Protein AF-A0A820S5N3-F1 (afdb_monomer_lite)

Foldseek 3Di:
DDDDDDDDDDDDDDDDDDDDDDDDDDDDDDDDDDDDDDPDDDDDDDDDDDDDDDDDDDDDDDDDDDDDDDPDDPDPPPPPVVVVVVVVVVVVVVVVVVCVVQVWDWDQDPVVRDTDTDSDDDDPVVVVVVVVVVVVVVVVVVVVVVVVVVVVCCVVVVVVVVVVCCCVVPVVCCVPVVVVCCCVPPVVVVVVCCCVVPVVVVVVVVVVVVVVVVVVCVVVVVVVCVVCVVVVVVVVVVVVVVVVVVVVVVVVVPPPDDCVVVVVVVVVPD

Organism: NCBI:txid392032

Sequence (270 aa):
MATTTTSSIRRHNERAESNTIPTPHIHSSNLVNNSISNTRRSRKSMDNNKILYPNSIVLEPQSNNRNINYYVPPIPELSLNQSEQKIKTKYTELLVNFFETHHPSYIFEPLRKEYYWTNEPFNDEKISQLDKLLQNTSYFVQSIFWYLRILLAICVTIPIEIIHTVLDGLVKPILIRIPIIMSDTLIKPFYSGLFNAFILPIGILLWNTSDLFAKTFEPFIRLITLLFEPCIDCCRSIRESSLKQISDQKLNNGDGDHHHMELKRATLYV

Secondary structure (DSSP, 8-state):
---------------------------------------------------PPP------------------PPPP---HHHHHHHHHHHHHHHHHHHHHHS-PEEEEETTTTEEEEE-SPP-HHHHHHHHHHHHHHHHHHHHHHHHHHHHHHHHHHHHHHHHHHHIIIIIHHHHHHHHHHHIIIIIHHHHHHHIIIIIHHHHHHHHHHHHHHHHHHHHHHHHHHHHHHHHHHHHHHHHHHHHHHHHHHHHHTT--SSSHHHHHHHTT--

Radius of gyration: 62.46 Å; chains: 1; bounding box: 172×68×122 Å

Structure (mmCIF, N/CA/C/O backbone):
data_AF-A0A820S5N3-F1
#
_entry.id   AF-A0A820S5N3-F1
#
loop_
_atom_site.group_PDB
_atom_site.id
_atom_site.type_symbol
_atom_site.label_atom_id
_atom_site.label_alt_id
_atom_site.label_comp_id
_atom_site.label_asym_id
_atom_site.label_entity_id
_atom_site.label_seq_id
_atom_site.pdbx_PDB_ins_code
_atom_site.Cartn_x
_atom_site.Cartn_y
_atom_site.Cartn_z
_atom_site.occupancy
_atom_site.B_iso_or_equiv
_atom_site.auth_seq_id
_atom_site.auth_comp_id
_atom_site.auth_asym_id
_atom_site.auth_atom_id
_atom_site.pdbx_PDB_model_num
ATOM 1 N N . MET A 1 1 ? 66.564 -16.156 -6.942 1.00 46.03 1 MET A N 1
ATOM 2 C CA . MET A 1 1 ? 66.677 -14.978 -7.825 1.00 46.03 1 MET A CA 1
ATOM 3 C C . MET A 1 1 ? 65.496 -14.079 -7.540 1.00 46.03 1 MET A C 1
ATOM 5 O O . MET A 1 1 ? 64.361 -14.506 -7.687 1.00 46.03 1 MET A O 1
ATOM 9 N N . ALA A 1 2 ? 65.797 -12.912 -6.986 1.00 42.41 2 ALA A N 1
ATOM 10 C CA . ALA A 1 2 ? 64.851 -11.908 -6.538 1.00 42.41 2 ALA A CA 1
ATOM 11 C C . ALA A 1 2 ? 64.587 -10.900 -7.659 1.00 42.41 2 ALA A C 1
ATOM 13 O O . ALA A 1 2 ? 65.537 -10.524 -8.336 1.00 42.41 2 ALA A O 1
ATOM 14 N N . THR A 1 3 ? 63.358 -10.396 -7.755 1.00 53.12 3 THR A N 1
ATOM 15 C CA . THR A 1 3 ? 63.103 -8.990 -8.100 1.00 53.12 3 THR A CA 1
ATOM 16 C C . THR A 1 3 ? 61.812 -8.519 -7.440 1.00 53.12 3 THR A C 1
ATOM 18 O O . THR A 1 3 ? 60.719 -9.015 -7.701 1.00 53.12 3 THR A O 1
ATOM 21 N N . THR A 1 4 ? 62.025 -7.560 -6.554 1.00 47.00 4 THR A N 1
ATOM 22 C CA . THR A 1 4 ? 61.128 -6.707 -5.778 1.00 47.00 4 THR A CA 1
ATOM 23 C C . THR A 1 4 ? 60.594 -5.557 -6.640 1.00 47.00 4 THR A C 1
ATOM 25 O O . THR A 1 4 ? 61.339 -5.062 -7.482 1.00 47.00 4 THR A O 1
ATOM 28 N N . THR A 1 5 ? 59.367 -5.072 -6.398 1.00 49.84 5 THR A N 1
ATOM 29 C CA . THR A 1 5 ? 58.919 -3.668 -6.637 1.00 49.84 5 THR A CA 1
ATOM 30 C C . THR A 1 5 ? 57.490 -3.491 -6.062 1.00 49.84 5 THR A C 1
ATOM 32 O O . THR A 1 5 ? 56.548 -4.081 -6.574 1.00 49.84 5 THR A O 1
ATOM 35 N N . THR A 1 6 ? 57.305 -3.004 -4.819 1.00 47.09 6 THR A N 1
ATOM 36 C CA . THR A 1 6 ? 57.022 -1.597 -4.390 1.00 47.09 6 THR A CA 1
ATOM 37 C C . THR A 1 6 ? 55.780 -0.974 -5.057 1.00 47.09 6 THR A C 1
ATOM 39 O O . THR A 1 6 ? 55.800 -0.722 -6.252 1.00 47.09 6 THR A O 1
ATOM 42 N N . SER A 1 7 ? 54.618 -0.863 -4.394 1.00 43.94 7 SER A N 1
ATOM 43 C CA . SER A 1 7 ? 54.179 0.107 -3.355 1.00 43.94 7 SER A CA 1
ATOM 44 C C . SER A 1 7 ? 53.689 1.474 -3.875 1.00 43.94 7 SER A C 1
ATOM 46 O O . SER A 1 7 ? 54.483 2.275 -4.355 1.00 43.94 7 SER A O 1
ATOM 48 N N . SER A 1 8 ? 52.401 1.771 -3.660 1.00 50.59 8 SER A N 1
ATOM 49 C CA . SER A 1 8 ? 51.777 3.113 -3.599 1.00 50.59 8 SER A CA 1
ATOM 50 C C . SER A 1 8 ? 50.326 2.890 -3.127 1.00 50.59 8 SER A C 1
ATOM 52 O O . SER A 1 8 ? 49.509 2.379 -3.878 1.00 50.59 8 SER A O 1
ATOM 54 N N . ILE A 1 9 ? 49.983 2.902 -1.833 1.00 46.41 9 ILE A N 1
ATOM 55 C CA . ILE A 1 9 ? 49.812 4.034 -0.901 1.00 46.41 9 ILE A CA 1
ATOM 56 C C . ILE A 1 9 ? 49.150 5.255 -1.557 1.00 46.41 9 ILE A C 1
ATOM 58 O O . ILE A 1 9 ? 49.823 6.181 -1.999 1.00 46.41 9 ILE A O 1
ATOM 62 N N . ARG A 1 10 ? 47.811 5.291 -1.516 1.00 50.91 10 ARG A N 1
ATOM 63 C CA . ARG A 1 10 ? 47.017 6.522 -1.605 1.00 50.91 10 ARG A CA 1
ATOM 64 C C . ARG A 1 10 ? 46.138 6.617 -0.357 1.00 50.91 10 ARG A C 1
ATOM 66 O O . ARG A 1 10 ? 45.180 5.868 -0.203 1.00 50.91 10 ARG A O 1
ATOM 73 N N . ARG A 1 11 ? 46.545 7.493 0.563 1.00 43.53 11 ARG A N 1
ATOM 74 C CA . ARG A 1 11 ? 45.837 7.856 1.797 1.00 43.53 11 ARG A CA 1
ATOM 75 C C . ARG A 1 11 ? 44.927 9.066 1.562 1.00 43.53 11 ARG A C 1
ATOM 77 O O . ARG A 1 11 ? 45.275 9.935 0.773 1.00 43.53 11 ARG A O 1
ATOM 84 N N . HIS A 1 12 ? 43.845 9.076 2.342 1.00 40.53 12 HIS A N 1
ATOM 85 C CA . HIS A 1 12 ? 43.064 10.196 2.879 1.00 40.53 12 HIS A CA 1
ATOM 86 C C . HIS A 1 12 ? 42.547 11.291 1.935 1.00 40.53 12 HIS A C 1
ATOM 88 O O . HIS A 1 12 ? 43.297 12.081 1.379 1.00 40.53 12 HIS A O 1
ATOM 94 N N . ASN A 1 13 ? 41.219 11.434 1.929 1.00 46.78 13 ASN A N 1
ATOM 95 C CA . ASN A 1 13 ? 40.615 12.677 2.399 1.00 46.78 13 ASN A CA 1
ATOM 96 C C . ASN A 1 13 ? 39.306 12.357 3.127 1.00 46.78 13 ASN A C 1
ATOM 98 O O . ASN A 1 13 ? 38.285 12.042 2.519 1.00 46.78 13 ASN A O 1
ATOM 102 N N . GLU A 1 14 ? 39.389 12.414 4.453 1.00 43.84 14 GLU A N 1
ATOM 103 C CA . GLU A 1 14 ? 38.252 12.621 5.338 1.00 43.84 14 GLU A CA 1
ATOM 104 C C . GLU A 1 14 ? 37.754 14.052 5.122 1.00 43.84 14 GLU A C 1
ATOM 106 O O . GLU A 1 14 ? 38.526 15.006 5.195 1.00 43.84 14 GLU A O 1
ATOM 111 N N . ARG A 1 15 ? 36.457 14.207 4.866 1.00 47.12 15 ARG A N 1
ATOM 112 C CA . ARG A 1 15 ? 35.763 15.477 5.068 1.00 47.12 15 ARG A CA 1
ATOM 113 C C . ARG A 1 15 ? 34.529 15.195 5.905 1.00 47.12 15 ARG A C 1
ATOM 115 O O . ARG A 1 15 ? 33.461 14.883 5.388 1.00 47.12 15 ARG A O 1
ATOM 122 N N . ALA A 1 16 ? 34.728 15.255 7.214 1.00 45.62 16 ALA A N 1
ATOM 123 C CA . ALA A 1 16 ? 33.670 15.604 8.139 1.00 45.62 16 ALA A CA 1
ATOM 124 C C . ALA A 1 16 ? 33.309 17.076 7.893 1.00 45.62 16 ALA A C 1
ATOM 126 O O . ALA A 1 16 ? 34.216 17.893 7.771 1.00 45.62 16 ALA A O 1
ATOM 127 N N . GLU A 1 17 ? 32.019 17.397 7.781 1.00 43.53 17 GLU A N 1
ATOM 128 C CA . GLU A 1 17 ? 31.403 18.464 8.580 1.00 43.53 17 GLU A CA 1
ATOM 129 C C . GLU A 1 17 ? 29.901 18.643 8.305 1.00 43.53 17 GLU A C 1
ATOM 131 O O . GLU A 1 17 ? 29.446 18.871 7.188 1.00 43.53 17 GLU A O 1
ATOM 136 N N . SER A 1 18 ? 29.180 18.645 9.427 1.00 40.53 18 SER A N 1
ATOM 137 C CA . SER A 1 18 ? 27.891 19.284 9.703 1.00 40.53 18 SER A CA 1
ATOM 138 C C . SER A 1 18 ? 26.611 18.651 9.141 1.00 40.53 18 SER A C 1
ATOM 140 O O . SER A 1 18 ? 26.046 19.021 8.116 1.00 40.53 18 SER A O 1
ATOM 142 N N . ASN A 1 19 ? 26.076 17.756 9.972 1.00 45.38 19 ASN A N 1
ATOM 143 C CA . ASN A 1 19 ? 24.646 17.554 10.146 1.00 45.38 19 ASN A CA 1
ATOM 144 C C . ASN A 1 19 ? 23.952 18.900 10.416 1.00 45.38 19 ASN A C 1
ATOM 146 O O . ASN A 1 19 ? 24.194 19.526 11.448 1.00 45.38 19 ASN A O 1
ATOM 150 N N . THR A 1 20 ? 23.038 19.303 9.540 1.00 43.69 20 THR A N 1
ATOM 151 C CA . THR A 1 20 ? 21.973 20.254 9.873 1.00 43.69 20 THR A CA 1
ATOM 152 C C . THR A 1 20 ? 20.651 19.503 9.814 1.00 43.69 20 THR A C 1
ATOM 154 O O . THR A 1 20 ? 20.157 19.125 8.758 1.00 43.69 20 THR A O 1
ATOM 157 N N . ILE A 1 21 ? 20.122 19.215 11.002 1.00 53.16 21 ILE A N 1
ATOM 158 C CA . ILE A 1 21 ? 18.782 18.677 11.224 1.00 53.16 21 ILE A CA 1
ATOM 159 C C . ILE A 1 21 ? 17.809 19.852 11.065 1.00 53.16 21 ILE A C 1
ATOM 161 O O . ILE A 1 21 ? 17.925 20.811 11.830 1.00 53.16 21 ILE A O 1
ATOM 165 N N . PRO A 1 22 ? 16.849 19.821 10.127 1.00 50.69 22 PRO A N 1
ATOM 166 C CA . PRO A 1 22 ? 15.768 20.790 10.128 1.00 50.69 22 PRO A CA 1
ATOM 167 C C . PRO A 1 22 ? 14.764 20.409 11.221 1.00 50.69 22 PRO A C 1
ATOM 169 O O . PRO A 1 22 ? 14.092 19.379 11.162 1.00 50.69 22 PRO A O 1
ATOM 172 N N . THR A 1 23 ? 14.692 21.250 12.246 1.00 48.12 23 THR A N 1
ATOM 173 C CA . THR A 1 23 ? 13.654 21.261 13.274 1.00 48.12 23 THR A CA 1
ATOM 174 C C . THR A 1 23 ? 12.293 21.599 12.65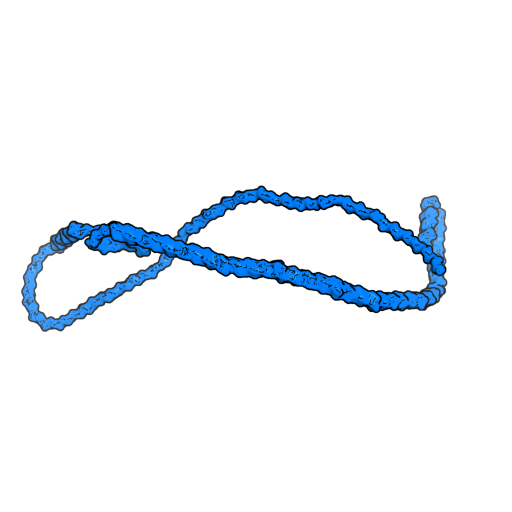3 1.00 48.12 23 THR A C 1
ATOM 176 O O . THR A 1 23 ? 12.154 22.652 12.029 1.00 48.12 23 THR A O 1
ATOM 179 N N . PRO A 1 24 ? 11.244 20.781 12.845 1.00 52.44 24 PRO A N 1
ATOM 180 C CA . PRO A 1 24 ? 9.887 21.224 12.575 1.00 52.44 24 PRO A CA 1
ATOM 181 C C . PRO A 1 24 ? 9.391 22.078 13.749 1.00 52.44 24 PRO A C 1
ATOM 183 O O . PRO A 1 24 ? 8.972 21.573 14.789 1.00 52.44 24 PRO A O 1
ATOM 186 N N . HIS A 1 25 ? 9.429 23.398 13.565 1.00 43.50 25 HIS A N 1
ATOM 187 C CA . HIS A 1 25 ? 8.573 24.330 14.294 1.00 43.50 25 HIS A CA 1
ATOM 188 C C . HIS A 1 25 ? 7.126 24.090 13.841 1.00 43.50 25 HIS A C 1
ATOM 190 O O . HIS A 1 25 ? 6.740 24.518 12.756 1.00 43.50 25 HIS A O 1
ATOM 196 N N . ILE A 1 26 ? 6.313 23.421 14.661 1.00 42.25 26 ILE A N 1
ATOM 197 C CA . ILE A 1 26 ? 4.855 23.498 14.535 1.00 42.25 26 ILE A CA 1
ATOM 198 C C . ILE A 1 26 ? 4.283 23.982 15.859 1.00 42.25 26 ILE A C 1
ATOM 200 O O . ILE A 1 26 ? 4.413 23.355 16.907 1.00 42.25 26 ILE A O 1
ATOM 204 N N . HIS A 1 27 ? 3.684 25.161 15.744 1.00 42.03 27 HIS A N 1
ATOM 205 C CA . HIS A 1 27 ? 2.942 25.901 16.740 1.00 42.03 27 HIS A CA 1
ATOM 206 C C . HIS A 1 27 ? 1.993 25.030 17.566 1.00 42.03 27 HIS A C 1
ATOM 208 O O . HIS A 1 27 ? 0.968 24.547 17.088 1.00 42.03 27 HIS A O 1
ATOM 214 N N . SER A 1 28 ? 2.278 24.974 18.860 1.00 43.78 28 SER A N 1
ATOM 215 C CA . SER A 1 28 ? 1.270 24.920 19.907 1.00 43.78 28 SER A CA 1
ATOM 216 C C . SER A 1 28 ? 0.392 26.170 19.812 1.00 43.78 28 SER A C 1
ATOM 218 O O . SER A 1 28 ? 0.827 27.288 20.086 1.00 43.78 28 SER A O 1
ATOM 220 N N . SER A 1 29 ? -0.861 25.981 19.405 1.00 39.16 29 SER A N 1
ATOM 221 C CA . SER A 1 29 ? -1.910 26.975 19.594 1.00 39.16 29 SER A CA 1
ATOM 222 C C . SER A 1 29 ? -3.259 26.290 19.811 1.00 39.16 29 SER A C 1
ATOM 224 O O . SER A 1 29 ? -3.709 25.479 19.010 1.00 39.16 29 SER A O 1
ATOM 226 N N . ASN A 1 30 ? -3.876 26.687 20.922 1.00 40.47 30 ASN A N 1
ATOM 227 C CA . ASN A 1 30 ? -5.315 26.787 21.143 1.00 40.47 30 ASN A CA 1
ATOM 228 C C . ASN A 1 30 ? -6.089 25.500 21.458 1.00 40.47 30 ASN A C 1
ATOM 230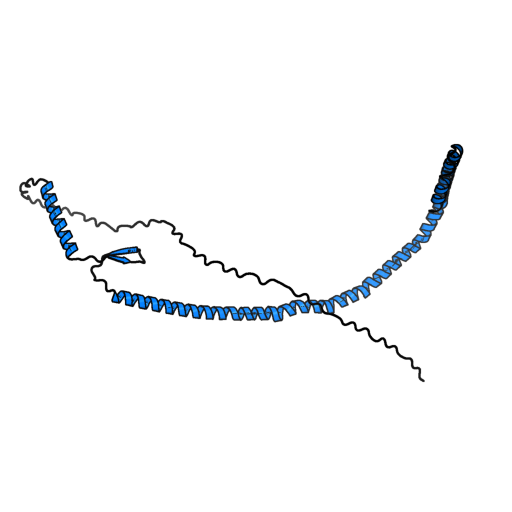 O O . ASN A 1 30 ? -6.760 24.896 20.628 1.00 40.47 30 ASN A O 1
ATOM 234 N N . LEU A 1 31 ? -6.100 25.207 22.764 1.00 45.62 31 LEU A N 1
ATOM 235 C CA . LEU A 1 31 ? -7.330 25.174 23.567 1.00 45.62 31 LEU A CA 1
ATOM 236 C C . LEU A 1 31 ? -8.551 25.742 22.821 1.00 45.62 31 LEU A C 1
ATOM 238 O O . LEU A 1 31 ? -8.723 26.956 22.728 1.00 45.62 31 LEU A O 1
ATOM 242 N N . VAL A 1 32 ? -9.434 24.857 22.369 1.00 45.00 32 VAL A N 1
ATOM 243 C CA . VAL A 1 32 ? -10.838 25.187 22.121 1.00 45.00 32 VAL A CA 1
ATOM 244 C C . VAL A 1 32 ? -11.678 24.182 22.894 1.00 45.00 32 VAL A C 1
ATOM 246 O O . VAL A 1 32 ? -12.023 23.103 22.420 1.00 45.00 32 VAL A O 1
ATOM 249 N N . ASN A 1 33 ? -11.985 24.572 24.131 1.00 43.41 33 ASN A N 1
ATOM 250 C CA . ASN A 1 33 ? -13.169 24.116 24.839 1.00 43.41 33 ASN A CA 1
ATOM 251 C C . ASN A 1 33 ? -14.381 24.486 23.986 1.00 43.41 33 ASN A C 1
ATOM 253 O O . ASN A 1 33 ? -14.684 25.669 23.854 1.00 43.41 33 ASN A O 1
ATOM 257 N N . ASN A 1 34 ? -15.083 23.498 23.439 1.00 41.03 34 ASN A N 1
ATOM 258 C CA . ASN A 1 34 ? -16.404 23.727 22.879 1.00 41.03 34 ASN A CA 1
ATOM 259 C C . ASN A 1 34 ? -17.395 22.655 23.338 1.00 41.03 34 ASN A C 1
ATOM 261 O O . ASN A 1 34 ? -17.426 21.525 22.864 1.00 41.03 34 ASN A O 1
ATOM 265 N N . SER A 1 35 ? -18.192 23.105 24.309 1.00 40.56 35 SER A N 1
ATOM 266 C CA . SER A 1 35 ? -19.654 23.057 24.284 1.00 40.56 35 SER A CA 1
ATOM 267 C C . SER A 1 35 ? -20.323 21.681 24.204 1.00 40.56 35 SER A C 1
ATOM 269 O O . SER A 1 35 ? -20.700 21.157 23.160 1.00 40.56 35 SER A O 1
ATOM 271 N N . ILE A 1 36 ? -20.629 21.207 25.412 1.00 45.06 36 ILE A N 1
ATOM 272 C CA . ILE A 1 36 ? -21.851 20.492 25.786 1.00 45.06 36 ILE A CA 1
ATOM 273 C C . ILE A 1 36 ? -23.042 21.058 24.993 1.00 45.06 36 ILE A C 1
ATOM 275 O O . ILE A 1 36 ? -23.541 22.145 25.286 1.00 45.06 36 ILE A O 1
ATOM 279 N N . SER A 1 37 ? -23.513 20.314 23.995 1.00 43.38 37 SER A N 1
ATOM 280 C CA . SER A 1 37 ? -24.806 20.558 23.364 1.00 43.38 37 SER A CA 1
ATOM 281 C C . SER A 1 37 ? -25.843 19.655 24.024 1.00 43.38 37 SER A C 1
ATOM 283 O O . SER A 1 37 ? -25.956 18.462 23.763 1.00 43.38 37 SER A O 1
ATOM 285 N N . ASN A 1 38 ? -26.602 20.267 24.931 1.00 40.84 38 ASN A N 1
ATOM 286 C CA . ASN A 1 38 ? -27.845 19.731 25.459 1.00 40.84 38 ASN A CA 1
ATOM 287 C C . ASN A 1 38 ? -28.852 19.577 24.312 1.00 40.84 38 ASN A C 1
ATOM 289 O O . ASN A 1 38 ? -29.447 20.560 23.859 1.00 40.84 38 ASN A O 1
ATOM 293 N N . THR A 1 39 ? -29.078 18.348 23.855 1.00 41.25 39 THR A N 1
ATOM 294 C CA . THR A 1 39 ? -30.152 18.027 22.912 1.00 41.25 39 THR A CA 1
ATOM 295 C C . THR A 1 39 ? -31.498 18.125 23.622 1.00 41.25 39 THR A C 1
ATOM 297 O O . THR A 1 39 ? -31.956 17.248 24.355 1.00 41.25 39 THR A O 1
ATOM 300 N N . ARG A 1 40 ? -32.113 19.287 23.421 1.00 40.56 40 ARG A N 1
ATOM 301 C CA . ARG A 1 40 ? -33.424 19.697 23.903 1.00 40.56 40 ARG A CA 1
ATOM 302 C C . ARG A 1 40 ? -34.520 18.920 23.163 1.00 40.56 40 ARG A C 1
ATOM 304 O O . ARG A 1 40 ? -34.558 18.892 21.939 1.00 40.56 40 ARG A O 1
ATOM 311 N N . ARG A 1 41 ? -35.418 18.333 23.958 1.00 44.50 41 ARG A N 1
ATOM 312 C CA . ARG A 1 41 ? -36.808 17.929 23.671 1.00 44.50 41 ARG A CA 1
ATOM 313 C C . ARG A 1 41 ? -37.355 18.339 22.294 1.00 44.50 41 ARG A C 1
ATOM 315 O O . ARG A 1 41 ? -37.618 19.515 22.066 1.00 44.50 41 ARG A O 1
ATOM 322 N N . SER A 1 42 ? -37.748 17.344 21.503 1.00 38.59 42 SER A N 1
ATOM 323 C CA . SER A 1 42 ? -38.877 17.461 20.577 1.00 38.59 42 SER A C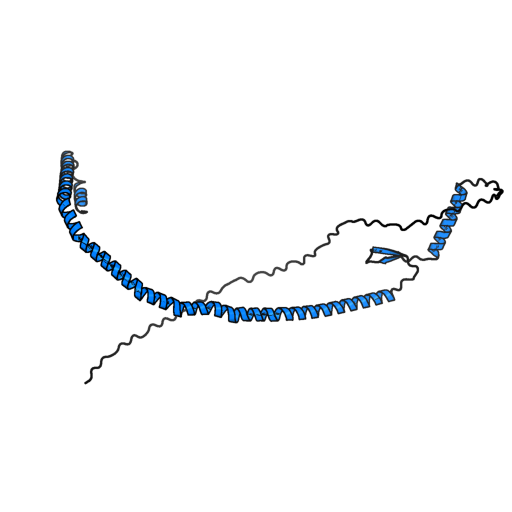A 1
ATOM 324 C C . SER A 1 42 ? -39.932 16.433 20.986 1.00 38.59 42 SER A C 1
ATOM 326 O O . SER A 1 42 ? -39.793 15.237 20.742 1.00 38.59 42 SER A O 1
ATOM 328 N N . ARG A 1 43 ? -40.955 16.898 21.716 1.00 40.62 43 ARG A N 1
ATOM 329 C CA . ARG A 1 43 ? -42.181 16.134 21.967 1.00 40.62 43 ARG A CA 1
ATOM 330 C C . ARG A 1 43 ? -42.984 16.163 20.673 1.00 40.62 43 ARG A C 1
ATOM 332 O O . ARG A 1 43 ? -43.565 17.196 20.351 1.00 40.62 43 ARG A O 1
ATOM 339 N N . LYS A 1 44 ? -43.014 15.045 19.949 1.00 42.38 44 LYS A N 1
ATOM 340 C CA . LYS A 1 44 ? -44.035 14.826 18.928 1.00 42.38 44 LYS A CA 1
ATOM 341 C C . LYS A 1 44 ? -45.353 14.459 19.602 1.00 42.38 44 LYS A C 1
ATOM 343 O O . LYS A 1 44 ? -45.417 13.619 20.494 1.00 42.38 44 LYS A O 1
ATOM 348 N N . SER A 1 45 ? -46.341 15.221 19.168 1.00 42.91 45 SER A N 1
ATOM 349 C CA . SER A 1 45 ? -47.770 15.145 19.401 1.00 42.91 45 SER A CA 1
ATOM 350 C C . SER A 1 45 ? -48.374 13.853 18.851 1.00 42.91 45 SER A C 1
ATOM 352 O O . SER A 1 45 ? -47.891 13.366 17.835 1.00 42.91 45 SER A O 1
ATOM 354 N N . MET A 1 46 ? -49.475 13.441 19.493 1.00 42.66 46 MET A N 1
ATOM 355 C CA . MET A 1 46 ? -50.563 12.584 18.999 1.00 42.66 46 MET A CA 1
ATOM 356 C C . MET A 1 46 ? -50.208 11.141 18.622 1.00 42.66 46 MET A C 1
ATOM 358 O O . MET A 1 46 ? -49.449 10.892 17.701 1.00 42.66 46 MET A O 1
ATOM 362 N N . ASP A 1 47 ? -50.867 10.183 19.277 1.00 38.88 47 ASP A N 1
ATOM 363 C CA . ASP A 1 47 ? -51.997 9.559 18.594 1.00 38.88 47 ASP A CA 1
ATOM 364 C C . ASP A 1 47 ? -52.995 8.892 19.544 1.00 38.88 47 ASP A C 1
ATOM 366 O O . ASP A 1 47 ? -52.674 8.348 20.599 1.00 38.88 47 ASP A O 1
ATOM 370 N N . ASN A 1 48 ? -54.245 9.038 19.121 1.00 46.84 48 ASN A N 1
ATOM 371 C CA . ASN A 1 48 ? -55.489 8.593 19.715 1.00 46.84 48 ASN A CA 1
ATOM 372 C C . ASN A 1 48 ? -55.513 7.077 19.937 1.00 46.84 48 ASN A C 1
ATOM 374 O O . ASN A 1 48 ? -55.478 6.324 18.969 1.00 46.84 48 ASN A O 1
ATOM 378 N N . ASN A 1 49 ? -55.722 6.627 21.177 1.00 40.91 49 ASN A N 1
ATOM 379 C CA . ASN A 1 49 ? -56.191 5.267 21.433 1.00 40.91 49 ASN A CA 1
ATOM 380 C C . ASN A 1 49 ? -57.520 5.282 22.192 1.00 40.91 49 ASN A C 1
ATOM 382 O O . ASN A 1 49 ? -57.602 5.346 23.414 1.00 40.91 49 ASN A O 1
ATOM 386 N N . LYS A 1 50 ? -58.560 5.273 21.357 1.00 45.28 50 LYS A N 1
ATOM 387 C CA . LYS A 1 50 ? -59.881 4.658 21.497 1.00 45.28 50 LYS A CA 1
ATOM 388 C C . LYS A 1 50 ? -60.026 3.775 22.751 1.00 45.28 50 LYS A C 1
ATOM 390 O O . LYS A 1 50 ? -59.619 2.617 22.760 1.00 45.28 50 LYS A O 1
ATOM 395 N N . ILE A 1 51 ? -60.662 4.317 23.786 1.00 43.09 51 ILE A N 1
ATOM 396 C CA . ILE A 1 51 ? -61.151 3.539 24.926 1.00 43.09 51 ILE A CA 1
ATOM 397 C C . ILE A 1 51 ? -62.410 2.802 24.453 1.00 43.09 51 ILE A C 1
ATOM 399 O O . ILE A 1 51 ? -63.427 3.425 24.147 1.00 43.09 51 ILE A O 1
ATOM 403 N N . LEU A 1 52 ? -62.323 1.476 24.334 1.00 41.69 52 LEU A N 1
ATOM 404 C CA . LEU A 1 52 ? -63.494 0.610 24.228 1.00 41.69 52 LEU A CA 1
ATOM 405 C C . LEU A 1 52 ? -64.133 0.489 25.616 1.00 41.69 52 LEU A C 1
ATOM 407 O O . LEU A 1 52 ? -63.514 -0.030 26.541 1.00 41.69 52 LEU A O 1
ATOM 411 N N . TYR A 1 53 ? -65.380 0.936 25.742 1.00 43.69 53 TYR A N 1
ATOM 412 C CA . TYR A 1 53 ? -66.240 0.589 26.871 1.00 43.69 53 TYR A CA 1
ATOM 413 C C . TYR A 1 53 ? -66.662 -0.884 26.753 1.00 43.69 53 TYR A C 1
ATOM 415 O O . TYR A 1 53 ? -67.177 -1.270 25.700 1.00 43.69 53 TYR A O 1
ATOM 423 N N . PRO A 1 54 ? -66.495 -1.716 27.794 1.00 44.62 54 PRO A N 1
ATOM 424 C CA . PRO A 1 54 ? -67.079 -3.045 27.811 1.00 44.62 54 PRO A CA 1
ATOM 425 C C . PRO A 1 54 ? -68.555 -2.980 28.243 1.00 44.62 54 PRO A C 1
ATOM 427 O O . PRO A 1 54 ? -68.880 -2.517 29.330 1.00 44.62 54 PRO A O 1
ATOM 430 N N . ASN A 1 55 ? -69.418 -3.475 27.354 1.00 40.91 55 ASN A N 1
ATOM 431 C CA . ASN A 1 55 ? -70.685 -4.172 27.596 1.00 40.91 55 ASN A CA 1
ATOM 432 C C . ASN A 1 55 ? -71.656 -3.585 28.638 1.00 40.91 55 ASN A C 1
ATOM 434 O O . ASN A 1 55 ? -71.645 -3.944 29.814 1.00 40.91 55 ASN A O 1
ATOM 438 N N . SER A 1 56 ? -72.620 -2.801 28.149 1.00 42.28 56 SER A N 1
ATOM 439 C CA . SER A 1 56 ? -73.925 -2.658 28.791 1.00 42.28 56 SER A CA 1
ATOM 440 C C . SER A 1 56 ? -74.646 -4.010 28.793 1.00 42.28 56 SER A C 1
ATOM 442 O O . SER A 1 56 ? -74.954 -4.586 27.751 1.00 42.28 56 SER A O 1
ATOM 444 N N . ILE A 1 57 ? -74.910 -4.525 29.990 1.00 43.31 57 ILE A N 1
ATOM 445 C CA . ILE A 1 57 ? -75.760 -5.691 30.216 1.00 43.31 57 ILE A CA 1
ATOM 446 C C . ILE A 1 57 ? -77.195 -5.285 29.862 1.00 43.31 57 ILE A C 1
ATOM 448 O O . ILE A 1 57 ? -77.817 -4.480 30.553 1.00 43.31 57 ILE A O 1
ATOM 452 N N . VAL A 1 58 ? -77.702 -5.826 28.755 1.00 44.59 58 VAL A N 1
ATOM 453 C CA . VAL A 1 58 ? -79.116 -5.770 28.378 1.00 44.59 58 VAL A CA 1
ATOM 454 C C . VAL A 1 58 ? -79.861 -6.754 29.274 1.00 44.59 58 VAL A C 1
ATOM 456 O O . VAL A 1 58 ? -79.746 -7.965 29.106 1.00 44.59 58 VAL A O 1
ATOM 459 N N . LEU A 1 59 ? -80.598 -6.235 30.255 1.00 45.72 59 LEU A N 1
ATOM 460 C CA . LEU A 1 59 ? -81.615 -7.004 30.967 1.00 45.72 59 LEU A CA 1
ATOM 461 C C . LEU A 1 59 ? -82.918 -6.925 30.171 1.00 45.72 59 LEU A C 1
ATOM 463 O O . LEU A 1 59 ? -83.555 -5.879 30.073 1.00 45.72 59 LEU A O 1
ATOM 467 N N . GLU A 1 60 ? -83.272 -8.058 29.581 1.00 45.62 60 GLU A N 1
ATOM 468 C CA . GLU A 1 60 ? -84.542 -8.339 28.925 1.00 45.62 60 GLU A CA 1
ATOM 469 C C . GLU A 1 60 ? -85.658 -8.429 29.989 1.00 45.62 60 GLU A C 1
ATOM 471 O O . GLU A 1 60 ? -85.542 -9.227 30.926 1.00 45.62 60 GLU A O 1
ATOM 476 N N . PRO A 1 61 ? -86.739 -7.630 29.918 1.00 46.69 61 PRO A N 1
ATOM 477 C CA . PRO A 1 61 ? -87.845 -7.784 30.848 1.00 46.69 61 PRO A CA 1
ATOM 478 C C . PRO A 1 61 ? -88.736 -8.948 30.400 1.00 46.69 61 PRO A C 1
ATOM 480 O O . PRO A 1 61 ? -89.505 -8.846 29.446 1.00 46.69 61 PRO A O 1
ATOM 483 N N . GLN A 1 62 ? -88.655 -10.056 31.135 1.00 44.88 62 GLN A N 1
ATOM 484 C CA . GLN A 1 62 ? -89.636 -11.139 31.104 1.00 44.88 62 GLN A CA 1
ATOM 485 C C . GLN A 1 62 ? -91.019 -10.589 31.488 1.00 44.88 62 GLN A C 1
ATOM 487 O O . GLN A 1 62 ? -91.291 -10.271 32.649 1.00 44.88 62 GLN A O 1
ATOM 492 N N . SER A 1 63 ? -91.897 -10.473 30.492 1.00 47.44 63 SER A N 1
ATOM 493 C CA . SER A 1 63 ? -93.296 -10.090 30.651 1.00 47.44 63 SER A CA 1
ATOM 494 C C . SER A 1 63 ? -94.078 -11.222 31.320 1.00 47.44 63 SER A C 1
ATOM 496 O O . SER A 1 63 ? -94.636 -12.088 30.645 1.00 47.44 63 SER A O 1
ATOM 498 N N . ASN A 1 64 ? -94.142 -11.221 32.651 1.00 44.34 64 ASN A N 1
ATOM 499 C CA . ASN A 1 64 ? -95.090 -12.062 33.372 1.00 44.34 64 ASN A CA 1
ATOM 500 C C . ASN A 1 64 ? -96.335 -11.249 33.723 1.00 44.34 64 ASN A C 1
ATOM 502 O O . ASN A 1 64 ? -96.379 -10.454 34.660 1.00 44.34 64 ASN A O 1
ATOM 506 N N . ASN A 1 65 ? -97.335 -11.465 32.879 1.00 51.91 65 ASN A N 1
ATOM 507 C CA . ASN A 1 65 ? -98.661 -10.887 32.887 1.00 51.91 65 ASN A CA 1
ATOM 508 C C . ASN A 1 65 ? -99.413 -11.319 34.159 1.00 51.91 65 ASN A C 1
ATOM 510 O O . ASN A 1 65 ? -99.923 -12.437 34.254 1.00 51.91 65 ASN A O 1
ATOM 514 N N . ARG A 1 66 ? -99.465 -10.435 35.158 1.00 45.09 66 ARG A N 1
ATOM 515 C CA . ARG A 1 66 ? -100.429 -10.503 36.262 1.00 45.09 66 ARG A CA 1
ATOM 516 C C . ARG A 1 66 ? -101.116 -9.149 36.375 1.00 45.09 66 ARG A C 1
ATOM 518 O O . ARG A 1 66 ? -100.522 -8.182 36.837 1.00 45.09 66 ARG A O 1
ATOM 525 N N . ASN A 1 67 ? -102.373 -9.119 35.936 1.00 51.75 67 ASN A N 1
ATOM 526 C CA . ASN A 1 67 ? -103.321 -8.035 36.166 1.00 51.75 67 ASN A CA 1
ATOM 527 C C . ASN A 1 67 ? -103.470 -7.801 37.671 1.00 51.75 67 ASN A C 1
ATOM 529 O O . ASN A 1 67 ? -104.165 -8.549 38.359 1.00 51.75 67 ASN A O 1
ATOM 533 N N . ILE A 1 68 ? -102.814 -6.759 38.173 1.00 45.69 68 ILE A N 1
ATOM 534 C CA . ILE A 1 68 ? -103.040 -6.221 39.509 1.00 45.69 68 ILE A CA 1
ATOM 535 C C . ILE A 1 68 ? -103.525 -4.788 39.301 1.00 45.69 68 ILE A C 1
ATOM 537 O O . ILE A 1 68 ? -102.766 -3.915 38.886 1.00 45.69 68 ILE A O 1
ATOM 541 N N . ASN A 1 69 ? -104.819 -4.570 39.546 1.00 47.44 69 ASN A N 1
ATOM 542 C CA . ASN A 1 69 ? -105.427 -3.245 39.585 1.00 47.44 69 ASN A CA 1
ATOM 543 C C . ASN A 1 69 ? -104.865 -2.489 40.792 1.00 47.44 69 ASN A C 1
ATOM 545 O O . ASN A 1 69 ? -105.367 -2.619 41.908 1.00 47.44 69 ASN A O 1
ATOM 549 N N . TYR A 1 70 ? -103.811 -1.709 40.571 1.00 40.72 70 TYR A N 1
ATOM 550 C CA . TYR A 1 70 ? -103.362 -0.728 41.546 1.00 40.72 70 TYR A CA 1
ATOM 551 C C . TYR A 1 70 ? -104.273 0.493 41.461 1.00 40.72 70 TYR A C 1
ATOM 553 O O . TYR A 1 70 ? -104.358 1.158 40.429 1.00 40.72 70 TYR A O 1
ATOM 561 N N . TYR A 1 71 ? -104.954 0.787 42.566 1.00 49.34 71 TYR A N 1
ATOM 562 C CA . TYR A 1 71 ? -105.541 2.098 42.803 1.00 49.34 71 TYR A CA 1
ATOM 563 C C . TYR A 1 71 ? -104.386 3.105 42.819 1.00 49.34 71 TYR A C 1
ATOM 565 O O . TYR A 1 71 ? -103.598 3.133 43.764 1.00 49.34 71 TYR A O 1
ATOM 573 N N . VAL A 1 72 ? -104.239 3.878 41.744 1.00 47.19 72 VAL A N 1
ATOM 574 C CA . VAL A 1 72 ? -103.302 5.001 41.696 1.00 47.19 72 VAL A CA 1
ATOM 575 C C . VAL A 1 72 ? -103.987 6.151 42.433 1.00 47.19 72 VAL A C 1
ATOM 577 O O . VAL A 1 72 ? -104.995 6.658 41.934 1.00 47.19 72 VAL A O 1
ATOM 580 N N . PRO A 1 73 ? -103.533 6.542 43.639 1.00 58.88 73 PRO A N 1
ATOM 581 C CA . PRO A 1 73 ? -104.062 7.738 44.275 1.00 58.88 73 PRO A CA 1
ATOM 582 C C . PRO A 1 73 ? -103.758 8.944 43.373 1.00 58.88 73 PRO A C 1
ATOM 584 O O . PRO A 1 73 ? -102.714 8.953 42.712 1.00 58.88 73 PRO A O 1
ATOM 587 N N . PRO A 1 74 ? -104.645 9.951 43.318 1.00 53.00 74 PRO A N 1
ATOM 588 C CA . PRO A 1 74 ? -104.407 11.141 42.514 1.00 53.00 74 PRO A CA 1
ATOM 589 C C . PRO A 1 74 ? -103.063 11.746 42.919 1.00 53.00 74 PRO A C 1
ATOM 591 O O . PRO A 1 74 ? -102.833 12.041 44.093 1.00 53.00 74 PRO A O 1
ATOM 594 N N . ILE A 1 75 ? -102.161 11.862 41.942 1.00 53.34 75 ILE A N 1
ATOM 595 C CA . ILE A 1 75 ? -100.852 12.482 42.118 1.00 53.34 75 ILE A CA 1
ATOM 596 C C . ILE A 1 75 ? -101.135 13.916 42.570 1.00 53.34 75 ILE A C 1
ATOM 598 O O . ILE A 1 75 ? -101.785 14.649 41.823 1.00 53.34 75 ILE A O 1
ATOM 602 N N . PRO A 1 76 ? -100.718 14.334 43.778 1.00 57.44 76 PRO A N 1
ATOM 603 C CA . PRO A 1 76 ? -100.803 15.739 44.122 1.00 57.44 76 PRO A CA 1
ATOM 604 C C . PRO A 1 76 ? -99.933 16.481 43.109 1.00 57.44 76 PRO A C 1
ATOM 606 O O . PRO A 1 76 ? -98.760 16.140 42.951 1.00 57.44 76 PRO A O 1
ATOM 609 N N . GLU A 1 77 ? -100.508 17.451 42.398 1.00 49.25 77 GLU A N 1
ATOM 610 C CA . GLU A 1 77 ? -99.775 18.365 41.523 1.00 49.25 77 GLU A CA 1
ATOM 611 C C . GLU A 1 77 ? -98.829 19.220 42.381 1.00 49.25 77 GLU A C 1
ATOM 613 O O . GLU A 1 77 ? -99.054 20.399 42.646 1.00 49.25 77 GLU A O 1
ATOM 618 N N . LEU A 1 78 ? -97.747 18.615 42.870 1.00 52.28 78 LEU A N 1
ATOM 619 C CA . LEU A 1 78 ? -96.575 19.369 43.253 1.00 52.28 78 LEU A CA 1
ATOM 620 C C . LEU A 1 78 ? -96.008 19.909 41.949 1.00 52.28 78 LEU A C 1
ATOM 622 O O . LEU A 1 78 ? -95.581 19.142 41.087 1.00 52.28 78 LEU A O 1
ATOM 626 N N . SER A 1 79 ? -96.013 21.235 41.810 1.00 57.03 79 SER A N 1
ATOM 627 C CA . SER A 1 79 ? -95.282 21.904 40.737 1.00 57.03 79 SER A CA 1
ATOM 628 C C . SER A 1 79 ? -93.885 21.280 40.630 1.00 57.03 79 SER A C 1
ATOM 630 O O . SER A 1 79 ? -93.179 21.182 41.637 1.00 57.03 79 SER A O 1
ATOM 632 N N . LEU A 1 80 ? -93.517 20.827 39.427 1.00 58.59 80 LEU A N 1
ATOM 633 C CA . LEU A 1 80 ? -92.274 20.101 39.118 1.00 58.59 80 LEU A CA 1
ATOM 634 C C . LEU A 1 80 ? -91.043 20.731 39.809 1.00 58.59 80 LEU A C 1
ATOM 636 O O . LEU A 1 80 ? -90.178 20.043 40.350 1.00 58.59 80 LEU A O 1
ATOM 640 N N . ASN A 1 81 ? -91.060 22.062 39.903 1.00 65.44 81 ASN A N 1
ATOM 641 C CA . ASN A 1 81 ? -90.050 22.895 40.542 1.00 65.44 81 ASN A CA 1
ATOM 642 C C . ASN A 1 81 ? -89.808 22.579 42.031 1.00 65.44 81 ASN A C 1
ATOM 644 O O . ASN A 1 81 ? -88.664 22.621 42.478 1.00 65.44 81 ASN A O 1
ATOM 648 N N . GLN A 1 82 ? -90.838 22.258 42.822 1.00 69.31 82 GLN A N 1
ATOM 649 C CA . GLN A 1 82 ? -90.673 21.994 44.260 1.00 69.31 82 GLN A CA 1
ATOM 650 C C . GLN A 1 82 ? -90.102 20.597 44.535 1.00 69.31 82 GLN A C 1
ATOM 652 O O . GLN A 1 82 ? -89.267 20.437 45.429 1.00 69.31 82 GLN A O 1
ATOM 657 N N . SER A 1 83 ? -90.504 19.586 43.760 1.00 69.44 83 SER A N 1
ATOM 658 C CA . SER A 1 83 ? -89.922 18.241 43.854 1.00 69.44 83 SER A CA 1
ATOM 659 C C . SER A 1 83 ? -88.469 18.219 43.384 1.00 69.44 83 SER A C 1
ATOM 661 O O . SER A 1 83 ? -87.628 17.604 44.041 1.00 69.44 83 SER A O 1
ATOM 663 N N . GLU A 1 84 ? -88.146 18.943 42.310 1.00 72.94 84 GLU A N 1
ATOM 664 C CA . GLU A 1 84 ? -86.771 19.069 41.819 1.00 72.94 84 GLU A CA 1
ATOM 665 C C . GLU A 1 84 ? -85.871 19.777 42.830 1.00 72.94 84 GLU A C 1
ATOM 667 O O . GLU A 1 84 ? -84.766 19.307 43.101 1.00 72.94 84 GLU A O 1
ATOM 672 N N . GLN A 1 85 ? -86.353 20.856 43.456 1.00 75.62 85 GLN A N 1
ATOM 673 C CA . GLN A 1 85 ? -85.600 21.543 44.506 1.00 75.62 85 GLN A CA 1
ATOM 674 C C . GLN A 1 85 ? -85.326 20.628 45.699 1.00 75.62 85 GLN A C 1
ATOM 676 O O . GLN A 1 85 ? -84.196 20.598 46.180 1.00 75.62 85 GLN A O 1
ATOM 681 N N . LYS A 1 86 ? -86.310 19.832 46.132 1.00 78.06 86 LYS A N 1
ATOM 682 C CA . LYS A 1 86 ? -86.166 18.934 47.287 1.00 78.06 86 LYS A CA 1
ATOM 683 C C . LYS A 1 86 ? -85.227 17.754 47.014 1.00 78.06 86 LYS A C 1
ATOM 685 O O . LYS A 1 86 ? -84.496 17.318 47.904 1.00 78.06 86 LYS A O 1
ATOM 690 N N . ILE A 1 87 ? -85.226 17.242 45.782 1.00 78.94 87 ILE A N 1
ATOM 691 C CA . ILE A 1 87 ? -84.265 16.223 45.341 1.00 78.94 87 ILE A CA 1
ATOM 692 C C . ILE A 1 87 ? -82.871 16.837 45.268 1.00 78.94 87 ILE A C 1
ATOM 694 O O . ILE A 1 87 ? -81.930 16.249 45.796 1.00 78.94 87 ILE A O 1
ATOM 698 N N . LYS A 1 88 ? -82.743 18.036 44.691 1.00 77.75 88 LYS A N 1
ATOM 699 C CA . LYS A 1 88 ? -81.468 18.745 44.581 1.00 77.75 88 LYS A CA 1
ATOM 700 C C . LYS A 1 88 ? -80.861 19.017 45.955 1.00 77.75 88 LYS A C 1
ATOM 702 O O . LYS A 1 88 ? -79.690 18.707 46.138 1.00 77.75 88 LYS A O 1
ATOM 707 N N . THR A 1 89 ? -81.648 19.492 46.925 1.00 82.69 89 THR A N 1
ATOM 708 C CA . THR A 1 89 ? -81.168 19.729 48.297 1.00 82.69 89 THR A CA 1
ATOM 709 C C . THR A 1 89 ? -80.721 18.440 48.981 1.00 82.69 89 THR A C 1
ATOM 711 O O . THR A 1 89 ? -79.656 18.407 49.592 1.00 82.69 89 THR A O 1
ATOM 714 N N . LYS A 1 90 ? -81.472 17.344 48.819 1.00 84.19 90 LYS A N 1
ATOM 715 C CA . LYS A 1 90 ? -81.099 16.051 49.411 1.00 84.19 90 LYS A CA 1
ATOM 716 C C . LYS A 1 90 ? -79.846 15.454 48.760 1.00 84.19 90 LYS A C 1
ATOM 718 O O . LYS A 1 90 ? -79.016 14.866 49.445 1.00 84.19 90 LYS A O 1
ATOM 723 N N . TYR A 1 91 ? -79.680 15.634 47.450 1.00 77.06 91 TYR A N 1
ATOM 724 C CA . TYR A 1 91 ? -78.471 15.219 46.739 1.00 77.06 91 TYR A CA 1
ATOM 725 C C . TYR A 1 91 ? -77.255 16.046 47.161 1.00 77.06 91 TYR A C 1
ATOM 727 O O . TYR A 1 91 ? -76.176 15.489 47.348 1.00 77.06 91 TYR A O 1
ATOM 735 N N . THR A 1 92 ? -77.421 17.359 47.350 1.00 79.31 92 THR A N 1
ATOM 736 C CA . THR A 1 92 ? -76.338 18.217 47.844 1.00 79.31 92 THR A CA 1
ATOM 737 C C . THR A 1 92 ? -75.949 17.873 49.274 1.00 79.31 92 THR A C 1
ATOM 739 O O . THR A 1 92 ? -74.761 17.816 49.554 1.00 79.31 92 THR A O 1
ATOM 742 N N . GLU A 1 93 ? -76.904 17.566 50.156 1.00 83.19 93 GLU A N 1
ATOM 743 C CA . GLU A 1 93 ? -76.595 17.116 51.521 1.00 83.19 93 GLU A CA 1
ATOM 744 C C . GLU A 1 93 ? -75.830 15.791 51.524 1.00 83.19 93 GLU A C 1
ATOM 746 O O . GLU A 1 93 ? -74.842 15.661 52.240 1.00 83.19 93 GLU A O 1
ATOM 751 N N . LEU A 1 94 ? -76.228 14.823 50.691 1.00 81.38 94 LEU A N 1
ATOM 752 C CA . LEU A 1 94 ? -75.504 13.555 50.569 1.00 81.38 94 LEU A CA 1
ATOM 753 C C . LEU A 1 94 ? -74.091 13.747 50.014 1.00 81.38 94 LEU A C 1
ATOM 755 O O . LEU A 1 94 ? -73.164 13.106 50.500 1.00 81.38 94 LEU A O 1
ATOM 759 N N . LEU A 1 95 ? -73.916 14.633 49.031 1.00 74.44 95 LEU A N 1
ATOM 760 C CA . LEU A 1 95 ? -72.598 14.961 48.488 1.00 74.44 95 LEU A CA 1
ATOM 761 C C . LEU A 1 95 ? -71.716 15.637 49.537 1.00 74.44 95 LEU A C 1
ATOM 763 O O . LEU A 1 95 ? -70.578 15.222 49.720 1.00 74.44 95 LEU A O 1
ATOM 767 N N . VAL A 1 96 ? -72.238 16.636 50.251 1.00 80.06 96 VAL A N 1
ATOM 768 C CA . VAL A 1 96 ? -71.495 17.329 51.313 1.00 80.06 96 VAL A CA 1
ATOM 769 C C . VAL A 1 96 ? -71.101 16.345 52.411 1.00 80.06 96 VAL A C 1
ATOM 771 O O . VAL A 1 96 ? -69.925 16.256 52.743 1.00 80.06 96 VAL A O 1
ATOM 774 N N . ASN A 1 97 ? -72.036 15.523 52.889 1.00 79.00 97 ASN A N 1
ATOM 775 C CA . ASN A 1 97 ? -71.762 14.548 53.943 1.00 79.00 97 ASN A CA 1
ATOM 776 C C . ASN A 1 97 ? -70.767 13.462 53.482 1.00 79.00 97 ASN A C 1
ATOM 778 O O . ASN A 1 97 ? -69.937 12.995 54.259 1.00 79.00 97 ASN A O 1
ATOM 782 N N . PHE A 1 98 ? -70.793 13.085 52.198 1.00 75.56 98 PHE A N 1
ATOM 783 C CA . PHE A 1 98 ? -69.804 12.183 51.605 1.00 75.56 98 PHE A CA 1
ATOM 784 C C . PHE A 1 98 ? -68.399 12.806 51.579 1.00 75.56 98 PHE A C 1
ATOM 786 O O . PHE A 1 98 ? -67.444 12.151 51.993 1.00 75.56 98 PHE A O 1
ATOM 793 N N . PHE A 1 99 ? -68.268 14.069 51.158 1.00 71.62 99 PHE A N 1
ATOM 794 C CA . PHE A 1 99 ? -66.979 14.775 51.125 1.00 71.62 99 PHE A CA 1
ATOM 795 C C . PHE A 1 99 ? -66.449 15.158 52.515 1.00 71.62 99 PHE A C 1
ATOM 797 O O . PHE A 1 99 ? -65.236 15.255 52.691 1.00 71.62 99 PHE A O 1
ATOM 804 N N . GLU A 1 100 ? -67.324 15.355 53.503 1.00 71.50 100 GLU A N 1
ATOM 805 C CA . GLU A 1 100 ? -66.926 15.594 54.897 1.00 71.50 100 GLU A CA 1
ATOM 806 C C . GLU A 1 100 ? -66.448 14.314 55.592 1.00 71.50 100 GLU A C 1
ATOM 808 O O . GLU A 1 100 ? -65.501 14.355 56.373 1.00 71.50 100 GLU A O 1
ATOM 813 N N . THR A 1 101 ? -67.064 13.165 55.296 1.00 71.38 101 THR A N 1
ATOM 814 C CA . THR A 1 101 ? -66.660 11.873 55.881 1.00 71.38 101 THR A CA 1
ATOM 815 C C . THR A 1 101 ? -65.442 11.257 55.199 1.00 71.38 101 THR A C 1
ATOM 817 O O . THR A 1 101 ? -64.672 10.548 55.845 1.00 71.38 101 THR A O 1
ATOM 820 N N . HIS A 1 102 ? -65.243 11.529 53.909 1.00 61.50 102 HIS A N 1
ATOM 821 C CA . HIS A 1 102 ? -64.141 10.989 53.123 1.00 61.50 102 HIS A CA 1
ATOM 822 C C . HIS A 1 102 ? -63.270 12.147 52.648 1.00 61.50 102 HIS A C 1
ATOM 824 O O . HIS A 1 102 ? -63.519 12.692 51.580 1.00 61.50 102 HIS A O 1
ATOM 830 N N . HIS A 1 103 ? -62.244 12.522 53.420 1.00 62.38 103 HIS A N 1
ATOM 831 C CA . HIS A 1 103 ? -61.221 13.464 52.959 1.00 62.38 103 HIS A CA 1
ATOM 832 C C . HIS A 1 103 ? -60.465 12.841 51.774 1.00 62.38 103 HIS A C 1
ATOM 834 O O . HIS A 1 103 ? -59.640 11.949 51.991 1.00 62.38 103 HIS A O 1
ATOM 840 N N . PRO A 1 104 ? -60.725 13.255 50.521 1.00 59.31 104 PRO A N 1
ATOM 841 C CA . PRO A 1 104 ? -60.151 12.576 49.376 1.00 59.31 104 PRO A CA 1
ATOM 842 C C . PRO A 1 104 ? -58.698 13.026 49.213 1.00 59.31 104 PRO A C 1
ATOM 844 O O . PRO A 1 104 ? -58.420 14.204 48.975 1.00 59.31 104 PRO A O 1
ATOM 847 N N . SER A 1 105 ? -57.763 12.087 49.331 1.00 59.94 105 SER A N 1
ATOM 848 C CA . SER A 1 105 ? -56.369 12.306 48.963 1.00 59.94 105 SER A CA 1
ATOM 849 C C . SER A 1 105 ? -56.190 11.959 47.480 1.00 59.94 105 SER A C 1
ATOM 851 O O . SER A 1 105 ? -56.525 10.867 47.018 1.00 59.94 105 SER A O 1
ATOM 853 N N . TYR A 1 106 ? -55.702 12.927 46.702 1.00 63.56 106 TYR A N 1
ATOM 854 C CA . TYR A 1 106 ? -55.401 12.738 45.283 1.00 63.56 106 TYR A CA 1
ATOM 855 C C . TYR A 1 106 ? -53.922 12.404 45.127 1.00 63.56 106 TYR A C 1
ATOM 857 O O . TYR A 1 106 ? -53.064 13.219 45.472 1.00 63.56 106 TYR A O 1
ATOM 865 N N . ILE A 1 107 ? -53.617 11.227 44.581 1.00 60.53 107 ILE A N 1
ATOM 866 C CA . ILE A 1 107 ? -52.237 10.806 44.318 1.00 60.53 107 ILE A CA 1
ATOM 867 C C . ILE A 1 107 ? -51.946 10.986 42.832 1.00 60.53 107 ILE A C 1
ATOM 869 O O . ILE A 1 107 ? -52.644 10.423 41.990 1.00 60.53 107 ILE A O 1
ATOM 873 N N . PHE A 1 108 ? -50.901 11.749 42.510 1.00 61.75 108 PHE A N 1
ATOM 874 C CA . PHE A 1 108 ? -50.392 11.869 41.145 1.00 61.75 108 PHE A CA 1
ATOM 875 C C . PHE A 1 108 ? -49.340 10.791 40.882 1.00 61.75 108 PHE A C 1
ATOM 877 O O . PHE A 1 108 ? -48.278 10.805 41.506 1.00 61.75 108 PHE A O 1
ATOM 884 N N . GLU A 1 109 ? -49.601 9.878 39.946 1.00 65.44 109 GLU A N 1
ATOM 885 C CA . GLU A 1 109 ? -48.623 8.859 39.556 1.00 65.44 109 GLU A CA 1
ATOM 886 C C . GLU A 1 109 ? -47.716 9.396 38.429 1.00 65.44 109 GLU A C 1
ATOM 888 O O . GLU A 1 109 ? -48.183 9.586 37.298 1.00 65.44 109 GLU A O 1
ATOM 893 N N . PRO A 1 110 ? -46.407 9.622 38.662 1.00 62.50 110 PRO A N 1
ATOM 894 C CA . PRO A 1 110 ? -45.549 10.317 37.696 1.00 62.50 110 PRO A CA 1
ATOM 895 C C . PRO A 1 110 ? -45.349 9.552 36.382 1.00 62.50 110 PRO A C 1
ATOM 897 O O . PRO A 1 110 ? -45.147 10.161 35.329 1.00 62.50 110 PRO A O 1
ATOM 900 N N . LEU A 1 111 ? -45.397 8.217 36.442 1.00 56.75 111 LEU A N 1
ATOM 901 C CA . LEU A 1 111 ? -45.165 7.332 35.298 1.00 56.75 111 LEU A CA 1
ATOM 902 C C . LEU A 1 111 ? -46.333 7.348 34.306 1.00 56.75 111 LEU A C 1
ATOM 904 O O . LEU A 1 111 ? -46.103 7.288 33.098 1.00 56.75 111 LEU A O 1
ATOM 908 N N . ARG A 1 112 ? -47.570 7.470 34.803 1.00 61.59 112 ARG A N 1
ATOM 909 C CA . ARG A 1 112 ? -48.794 7.457 33.982 1.00 61.59 112 ARG A CA 1
ATOM 910 C C . ARG A 1 112 ? -49.408 8.841 33.781 1.00 61.59 112 ARG A C 1
ATOM 912 O O . ARG A 1 112 ? -50.151 9.031 32.828 1.00 61.59 112 ARG A O 1
ATOM 919 N N . LYS A 1 113 ? -49.014 9.832 34.592 1.00 71.44 113 LYS A N 1
ATOM 920 C CA . LYS A 1 113 ? -49.573 11.198 34.616 1.00 71.44 113 LYS A CA 1
ATOM 921 C C . LYS A 1 113 ? -51.079 11.223 34.886 1.00 71.44 113 LYS A C 1
ATOM 923 O O . LYS A 1 113 ? -51.786 12.093 34.383 1.00 71.44 113 LYS A O 1
ATOM 928 N N . GLU A 1 114 ? -51.548 10.274 35.678 1.00 69.50 114 GLU A N 1
ATOM 929 C CA . GLU A 1 114 ? -52.950 10.120 36.048 1.00 69.50 114 GLU A CA 1
ATOM 930 C C . GLU A 1 114 ? -53.102 10.329 37.558 1.00 69.50 114 GLU A C 1
ATOM 932 O O . GLU A 1 114 ? -52.159 10.113 38.328 1.00 69.50 114 GLU A O 1
ATOM 937 N N . TYR A 1 115 ? -54.278 10.811 37.963 1.00 63.34 115 TYR A N 1
ATOM 938 C CA . TYR A 1 115 ? -54.636 10.997 39.365 1.00 63.34 115 TYR A CA 1
ATOM 939 C C . TYR A 1 115 ? -55.498 9.829 39.816 1.00 63.34 115 TYR A C 1
ATOM 941 O O . TYR A 1 115 ? -56.535 9.558 39.209 1.00 63.34 115 TYR A O 1
ATOM 949 N N . TYR A 1 116 ? -55.094 9.180 40.900 1.00 68.81 116 TYR A N 1
ATOM 950 C CA . TYR A 1 116 ? -55.865 8.103 41.504 1.00 68.81 116 TYR A CA 1
ATOM 951 C C . TYR A 1 116 ? -56.481 8.578 42.808 1.00 68.81 116 TYR A C 1
ATOM 953 O O . TYR A 1 116 ? -55.840 9.263 43.611 1.00 68.81 116 TYR A O 1
ATOM 961 N N . TRP A 1 117 ? -57.743 8.205 42.993 1.00 63.12 117 TRP A N 1
ATOM 962 C CA . TRP A 1 117 ? -58.449 8.365 44.251 1.00 63.12 117 TRP A CA 1
ATOM 963 C C . TRP A 1 117 ? -58.100 7.185 45.157 1.00 63.12 117 TRP A C 1
ATOM 965 O O . TRP A 1 117 ? -58.257 6.031 44.751 1.00 63.12 117 TRP A O 1
ATOM 975 N N . THR A 1 118 ? -57.618 7.467 46.366 1.00 67.00 118 THR A N 1
ATOM 976 C CA . THR A 1 118 ? -57.450 6.449 47.405 1.00 67.00 118 THR A CA 1
ATOM 977 C C . THR A 1 118 ? -58.121 6.892 48.698 1.00 67.00 118 THR A C 1
ATOM 979 O O . THR A 1 118 ? -58.181 8.081 49.006 1.00 67.00 118 THR A O 1
ATOM 982 N N . ASN A 1 119 ? -58.618 5.913 49.452 1.00 61.66 119 ASN A N 1
ATOM 983 C CA . ASN A 1 119 ? -59.187 6.111 50.784 1.00 61.66 119 ASN A CA 1
ATOM 984 C C . ASN A 1 119 ? -58.165 5.818 51.896 1.00 61.66 119 ASN A C 1
ATOM 986 O O . ASN A 1 119 ? -58.470 6.005 53.071 1.00 61.66 119 ASN A O 1
ATOM 990 N N . GLU A 1 120 ? -56.963 5.345 51.548 1.00 64.50 120 GLU A N 1
ATOM 991 C CA . GLU A 1 120 ? -55.911 5.057 52.523 1.00 64.50 120 GLU A CA 1
ATOM 992 C C . GLU A 1 120 ? -55.045 6.301 52.796 1.00 64.50 120 GLU A C 1
ATOM 994 O O . GLU A 1 120 ? -54.629 6.985 51.852 1.00 64.50 120 GLU A O 1
ATOM 999 N N . PRO A 1 121 ? -54.738 6.610 54.072 1.00 63.66 121 PRO A N 1
ATOM 1000 C CA . PRO A 1 121 ? -53.838 7.702 54.414 1.00 63.66 121 PRO A CA 1
ATOM 1001 C C . PRO A 1 121 ? -52.432 7.414 53.872 1.00 63.66 121 PRO A C 1
ATOM 1003 O O . PRO A 1 121 ? -51.872 6.333 54.065 1.00 63.66 121 PRO A O 1
ATOM 1006 N N . PHE A 1 122 ? -51.869 8.400 53.177 1.00 63.06 122 PHE A N 1
ATOM 1007 C CA . PHE A 1 122 ? -50.562 8.314 52.536 1.00 63.06 122 PHE A CA 1
ATOM 1008 C C . PHE A 1 122 ? -49.475 8.107 53.601 1.00 63.06 122 PHE A C 1
ATOM 1010 O O . PHE A 1 122 ? -49.323 8.922 54.508 1.00 63.06 122 PHE A O 1
ATOM 1017 N N . ASN A 1 123 ? -48.743 6.993 53.526 1.00 69.94 123 ASN A N 1
ATOM 1018 C CA . ASN A 1 123 ? -47.667 6.698 54.469 1.00 69.94 123 ASN A CA 1
ATOM 1019 C C . ASN A 1 123 ? -46.317 7.084 53.848 1.00 69.94 123 ASN A C 1
ATOM 1021 O O . ASN A 1 123 ? -45.650 6.256 53.218 1.00 69.94 123 ASN A O 1
ATOM 1025 N N . ASP A 1 124 ? -45.934 8.352 54.023 1.00 71.62 124 ASP A N 1
ATOM 1026 C CA . ASP A 1 124 ? -44.687 8.944 53.510 1.00 71.62 124 ASP A CA 1
ATOM 1027 C C . ASP A 1 124 ? -43.428 8.154 53.920 1.00 71.62 124 ASP A C 1
ATOM 1029 O O . ASP A 1 124 ? -42.432 8.105 53.187 1.00 71.62 124 ASP A O 1
ATOM 1033 N N . GLU A 1 125 ? -43.464 7.459 55.061 1.00 76.38 125 GLU A N 1
ATOM 1034 C CA . GLU A 1 125 ? -42.345 6.626 55.509 1.00 76.38 125 GLU A CA 1
ATOM 1035 C C . GLU A 1 125 ? -42.120 5.419 54.594 1.00 76.38 125 GLU A C 1
ATOM 1037 O O . GLU A 1 125 ? -40.976 5.094 54.276 1.00 76.38 125 GLU A O 1
ATOM 1042 N N . LYS A 1 126 ? -43.185 4.773 54.104 1.00 74.38 126 LYS A N 1
ATOM 1043 C CA . LYS A 1 126 ? -43.047 3.616 53.202 1.00 74.38 126 LYS A CA 1
ATOM 1044 C C . LYS A 1 126 ? -42.507 4.021 51.833 1.00 74.38 126 LYS A C 1
ATOM 1046 O O . LYS A 1 126 ? -41.703 3.293 51.255 1.00 74.38 126 LYS A O 1
ATOM 1051 N N . ILE A 1 127 ? -42.919 5.180 51.327 1.00 75.19 127 ILE A N 1
ATOM 1052 C CA . ILE A 1 127 ? -42.489 5.679 50.013 1.00 75.19 127 ILE A CA 1
ATOM 1053 C C . ILE A 1 127 ? -41.030 6.125 50.072 1.00 75.19 127 ILE A C 1
ATOM 1055 O O . ILE A 1 127 ? -40.232 5.717 49.234 1.00 75.19 127 ILE A O 1
ATOM 1059 N N . SER A 1 128 ? -40.641 6.853 51.121 1.00 76.25 128 SER A N 1
ATOM 1060 C CA . SER A 1 128 ? -39.241 7.247 51.311 1.00 76.25 128 SER A CA 1
ATOM 1061 C C . SER A 1 128 ? -38.302 6.052 51.537 1.00 76.25 128 SER A C 1
ATOM 1063 O O . SER A 1 128 ? -37.142 6.090 51.121 1.00 76.25 128 SER A O 1
ATOM 1065 N N . GLN A 1 129 ? -38.777 4.966 52.159 1.00 81.50 129 GLN A N 1
ATOM 1066 C CA . GLN A 1 129 ? -38.031 3.705 52.241 1.00 81.50 129 GLN A CA 1
ATOM 1067 C C . GLN A 1 129 ? -37.892 3.030 50.871 1.00 81.50 129 GLN A C 1
ATOM 1069 O O . GLN A 1 129 ? -36.804 2.554 50.536 1.00 81.50 129 GLN A O 1
ATOM 1074 N N . LEU A 1 130 ? -38.958 3.019 50.067 1.00 79.25 130 LEU A N 1
ATOM 1075 C CA . LEU A 1 130 ? -38.940 2.441 48.726 1.00 79.25 130 LEU A CA 1
ATOM 1076 C C . LEU A 1 130 ? -38.005 3.216 47.786 1.00 79.25 130 LEU A C 1
ATOM 1078 O O . LEU A 1 130 ? -37.208 2.593 47.087 1.00 79.25 130 LEU A O 1
ATOM 1082 N N . ASP A 1 131 ? -38.019 4.549 47.839 1.00 80.19 131 ASP A N 1
ATOM 1083 C CA . ASP A 1 131 ? -37.125 5.406 47.051 1.00 80.19 131 ASP A CA 1
ATOM 1084 C C . ASP A 1 131 ? -35.654 5.177 47.410 1.00 80.19 131 ASP A C 1
ATOM 1086 O O . ASP A 1 131 ? -34.810 5.055 46.522 1.00 80.19 131 ASP A O 1
ATOM 1090 N N . LYS A 1 132 ? -35.333 5.028 48.702 1.00 85.69 132 LYS A N 1
ATOM 1091 C CA . LYS A 1 132 ? -33.969 4.692 49.150 1.00 85.69 132 LYS A CA 1
ATOM 1092 C C . LYS A 1 132 ? -33.517 3.324 48.638 1.00 85.69 132 LYS A C 1
ATOM 1094 O O . LYS A 1 132 ? -32.365 3.176 48.229 1.00 85.69 132 LYS A O 1
ATOM 1099 N N . LEU A 1 133 ? -34.401 2.324 48.630 1.00 85.62 133 LEU A N 1
ATOM 1100 C CA . LEU A 1 133 ? -34.095 1.000 48.074 1.00 85.62 133 LEU A CA 1
ATOM 1101 C C . LEU A 1 133 ? -33.913 1.054 46.552 1.00 85.62 133 LEU A C 1
ATOM 1103 O O . LEU A 1 133 ? -32.965 0.466 46.023 1.00 85.62 133 LEU A O 1
ATOM 1107 N N . LEU A 1 134 ? -34.770 1.790 45.843 1.00 84.38 134 LEU A N 1
ATOM 1108 C CA . LEU A 1 134 ? -34.680 1.962 44.393 1.00 84.38 134 LEU A CA 1
ATOM 1109 C C . LEU A 1 134 ? -33.392 2.701 43.997 1.00 84.38 134 LEU A C 1
ATOM 1111 O O . LEU A 1 134 ? -32.692 2.320 43.059 1.00 84.38 134 LEU A O 1
ATOM 1115 N N . GLN A 1 135 ? -33.034 3.730 44.758 1.00 86.62 135 GLN A N 1
ATOM 1116 C CA . GLN A 1 135 ? -31.819 4.497 44.541 1.00 86.62 135 GLN A CA 1
ATOM 1117 C C . GLN A 1 135 ? -30.566 3.645 44.808 1.00 86.62 135 GLN A C 1
ATOM 1119 O O . GLN A 1 135 ? -29.663 3.602 43.970 1.00 86.62 135 GLN A O 1
ATOM 1124 N N . ASN A 1 136 ? -30.532 2.892 45.911 1.00 88.00 136 ASN A N 1
ATOM 1125 C CA . ASN A 1 136 ? -29.413 1.998 46.227 1.00 88.00 136 ASN A CA 1
ATOM 1126 C C . ASN A 1 136 ? -29.241 0.877 45.189 1.00 88.00 136 ASN A C 1
ATOM 1128 O O . ASN A 1 136 ? -28.115 0.567 44.795 1.00 88.00 136 ASN A O 1
ATOM 1132 N N . THR A 1 137 ? -30.340 0.291 44.707 1.00 89.38 137 THR A N 1
ATOM 1133 C CA . THR A 1 137 ? -30.293 -0.743 43.657 1.00 89.38 137 THR A CA 1
ATOM 1134 C C . THR A 1 137 ? -29.817 -0.176 42.322 1.00 89.38 137 THR A C 1
ATOM 1136 O O . THR A 1 137 ? -28.984 -0.802 41.664 1.00 89.38 137 THR A O 1
ATOM 1139 N N . SER A 1 138 ? -30.248 1.034 41.953 1.00 89.38 138 SER A N 1
ATOM 1140 C CA . SER A 1 138 ? -29.757 1.716 40.751 1.00 89.38 138 SER A CA 1
ATOM 1141 C C . SER A 1 138 ? -28.247 1.964 40.809 1.00 89.38 138 SER A C 1
ATOM 1143 O O . SER A 1 138 ? -27.550 1.697 39.827 1.00 89.38 138 SER A O 1
ATOM 1145 N N . TYR A 1 139 ? -27.719 2.430 41.948 1.00 92.06 139 TYR A N 1
ATOM 1146 C CA . TYR A 1 139 ? -26.274 2.622 42.112 1.00 92.06 139 TYR A CA 1
ATOM 1147 C C . TYR A 1 139 ? -25.506 1.305 41.993 1.00 92.06 139 TYR A C 1
ATOM 1149 O O . TYR A 1 139 ? -24.496 1.248 41.295 1.00 92.06 139 TYR A O 1
ATOM 1157 N N . PHE A 1 140 ? -26.010 0.232 42.604 1.00 92.94 140 PHE A N 1
ATOM 1158 C CA . PHE A 1 140 ? -25.376 -1.083 42.539 1.00 92.94 140 PHE A CA 1
ATOM 1159 C C . PHE A 1 140 ? -25.302 -1.631 41.106 1.00 92.94 140 PHE A C 1
ATOM 1161 O O . PHE A 1 140 ? -24.237 -2.063 40.655 1.00 92.94 140 PHE A O 1
ATOM 1168 N N . VAL A 1 141 ? -26.407 -1.555 40.358 1.00 92.12 141 VAL A N 1
ATOM 1169 C CA . VAL A 1 141 ? -26.449 -1.977 38.950 1.00 92.12 141 VAL A CA 1
ATOM 1170 C C . VAL A 1 141 ? -25.482 -1.143 38.110 1.00 92.12 141 VAL A C 1
ATOM 1172 O O . VAL A 1 141 ? -24.725 -1.693 37.308 1.00 92.12 141 VAL A O 1
ATOM 1175 N N . GLN A 1 142 ? -25.444 0.173 38.327 1.00 94.88 142 GLN A N 1
ATOM 1176 C CA . GLN A 1 142 ? -24.529 1.062 37.614 1.00 94.88 142 GLN A CA 1
ATOM 1177 C C . GLN A 1 142 ? -23.058 0.726 37.897 1.00 94.88 142 GLN A C 1
ATOM 1179 O O . GL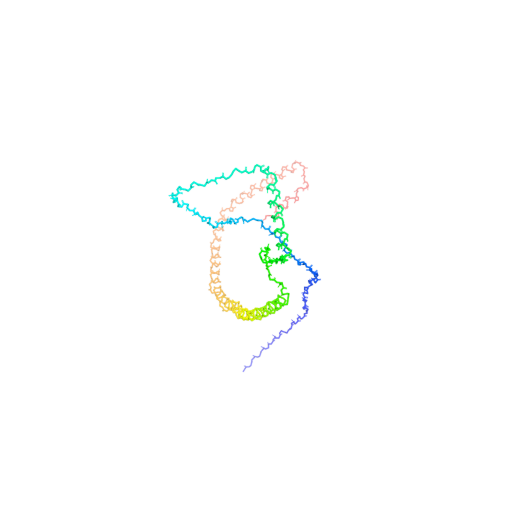N A 1 142 ? -22.253 0.695 36.963 1.00 94.88 142 GLN A O 1
ATOM 1184 N N . SER A 1 143 ? -22.706 0.432 39.151 1.00 94.94 143 SER A N 1
ATOM 1185 C CA . SER A 1 143 ? -21.355 0.003 39.519 1.00 94.94 143 SER A CA 1
ATOM 1186 C C . SER A 1 143 ? -20.961 -1.287 38.801 1.00 94.94 143 SER A C 1
ATOM 1188 O O . SER A 1 143 ? -19.883 -1.343 38.210 1.00 94.94 143 SER A O 1
ATOM 1190 N N . ILE A 1 144 ? -21.839 -2.294 38.764 1.00 95.75 144 ILE A N 1
ATOM 1191 C CA . ILE A 1 144 ? -21.573 -3.555 38.049 1.00 95.75 144 ILE A CA 1
ATOM 1192 C C . ILE A 1 144 ? -21.339 -3.306 36.558 1.00 95.75 144 ILE A C 1
ATOM 1194 O O . ILE A 1 144 ? -20.363 -3.805 35.995 1.00 95.75 144 ILE A O 1
ATOM 1198 N N . PHE A 1 145 ? -22.196 -2.509 35.917 1.00 95.81 145 PHE A N 1
ATOM 1199 C CA . PHE A 1 145 ? -22.039 -2.181 34.500 1.00 95.81 145 PHE A CA 1
ATOM 1200 C C . PHE A 1 145 ? -20.722 -1.464 34.211 1.00 95.81 145 PHE A C 1
ATOM 1202 O O . PHE A 1 145 ? -20.101 -1.711 33.175 1.00 95.81 145 PHE A O 1
ATOM 1209 N N . TRP A 1 146 ? -20.279 -0.596 35.118 1.00 97.19 146 TRP A N 1
ATOM 1210 C CA . TRP A 1 146 ? -19.007 0.099 34.978 1.00 97.19 146 TRP A CA 1
ATOM 1211 C C . TRP A 1 146 ? -17.820 -0.872 35.013 1.00 97.19 146 TRP A C 1
ATOM 1213 O O . TRP A 1 146 ? -16.987 -0.842 34.103 1.00 97.19 146 TRP A O 1
ATOM 1223 N N . TYR A 1 147 ? -17.788 -1.797 35.979 1.00 97.88 147 TYR A N 1
ATOM 1224 C CA . TYR A 1 147 ? -16.746 -2.829 36.046 1.00 97.88 147 TYR A CA 1
ATOM 1225 C C . TYR A 1 147 ? -16.767 -3.755 34.826 1.00 97.88 147 TYR A C 1
ATOM 1227 O O . TYR A 1 147 ? -15.717 -4.021 34.241 1.00 97.88 147 TYR A O 1
ATOM 1235 N N . LEU A 1 148 ? -17.952 -4.197 34.394 1.00 97.50 148 LEU A N 1
ATOM 1236 C CA . LEU A 1 148 ? -18.100 -5.055 33.217 1.00 97.50 148 LEU A CA 1
ATOM 1237 C C . LEU A 1 148 ? -17.612 -4.356 31.944 1.00 97.50 148 LEU A C 1
ATOM 1239 O O . LEU A 1 148 ? -16.921 -4.963 31.128 1.00 97.50 148 LEU A O 1
ATOM 1243 N N . ARG A 1 149 ? -17.927 -3.066 31.785 1.00 97.12 149 ARG A N 1
ATOM 1244 C CA . ARG A 1 149 ? -17.474 -2.265 30.644 1.00 97.12 149 ARG A CA 1
ATOM 1245 C C . ARG A 1 149 ? -15.953 -2.140 30.611 1.00 97.12 149 ARG A C 1
ATOM 1247 O O . ARG A 1 149 ? -15.375 -2.256 29.534 1.00 97.12 149 ARG A O 1
ATOM 1254 N N . ILE A 1 150 ? -15.313 -1.909 31.757 1.00 97.75 150 ILE A N 1
ATOM 1255 C CA . ILE A 1 150 ? -13.847 -1.834 31.847 1.00 97.75 150 ILE A CA 1
ATOM 1256 C C . ILE A 1 150 ? -13.222 -3.187 31.522 1.00 97.75 150 ILE A C 1
ATOM 1258 O O . ILE A 1 150 ? -12.293 -3.249 30.720 1.00 97.75 150 ILE A O 1
ATOM 1262 N N . LEU A 1 151 ? -13.760 -4.269 32.086 1.00 97.88 151 LEU A N 1
ATOM 1263 C CA . LEU A 1 151 ? -13.283 -5.620 31.813 1.00 97.88 151 LEU A CA 1
ATOM 1264 C C . LEU A 1 151 ? -13.372 -5.949 30.317 1.00 97.88 151 LEU A C 1
ATOM 1266 O O . LEU A 1 151 ? -12.404 -6.432 29.733 1.00 97.88 151 LEU A O 1
ATOM 1270 N N . LEU A 1 152 ? -14.504 -5.632 29.683 1.00 97.75 152 LEU A N 1
ATOM 1271 C CA . LEU A 1 152 ? -14.699 -5.835 28.251 1.00 97.75 152 LEU A CA 1
ATOM 1272 C C . LEU A 1 152 ? -13.749 -4.963 27.422 1.00 97.75 152 LEU A C 1
ATOM 1274 O O . LEU A 1 152 ? -13.162 -5.450 26.461 1.00 97.75 152 LEU A O 1
ATOM 1278 N N . ALA A 1 153 ? -13.556 -3.698 27.807 1.00 97.81 153 ALA A N 1
ATOM 1279 C CA . ALA A 1 153 ? -12.625 -2.804 27.127 1.00 97.81 153 ALA A CA 1
ATOM 1280 C C . ALA A 1 153 ? -11.195 -3.360 27.162 1.00 97.81 153 ALA A C 1
ATOM 1282 O O . ALA A 1 153 ? -10.532 -3.388 26.129 1.00 97.81 153 ALA A O 1
ATOM 1283 N N . ILE A 1 154 ? -10.742 -3.872 28.309 1.00 98.12 154 ILE A N 1
ATOM 1284 C CA . ILE A 1 154 ? -9.430 -4.520 28.442 1.00 98.12 154 ILE A CA 1
ATOM 1285 C C . ILE A 1 154 ? -9.366 -5.789 27.581 1.00 98.12 154 ILE A C 1
ATOM 1287 O O . ILE A 1 154 ? -8.412 -5.976 26.826 1.00 98.12 154 ILE A O 1
ATOM 1291 N N . CYS A 1 155 ? -10.402 -6.628 27.645 1.00 97.88 155 CYS A N 1
ATOM 1292 C CA . CYS A 1 155 ? -10.480 -7.886 26.904 1.00 97.88 155 CYS A CA 1
ATOM 1293 C C . CYS A 1 155 ? -10.454 -7.683 25.381 1.00 97.88 155 CYS A C 1
ATOM 1295 O O . CYS A 1 155 ? -9.892 -8.509 24.672 1.00 97.88 155 CYS A O 1
ATOM 1297 N N . VAL A 1 156 ? -11.009 -6.576 24.879 1.00 98.19 156 VAL A N 1
ATOM 1298 C CA . VAL A 1 156 ? -10.993 -6.228 23.450 1.00 98.19 156 VAL A CA 1
ATOM 1299 C C . VAL A 1 156 ? -9.710 -5.493 23.053 1.00 98.19 156 VAL A C 1
ATOM 1301 O O . VAL A 1 156 ? -9.153 -5.769 21.995 1.00 98.19 156 VAL A O 1
ATOM 1304 N N . THR A 1 157 ? -9.203 -4.586 23.890 1.00 97.75 157 THR A N 1
ATOM 1305 C CA . THR A 1 157 ? -8.048 -3.742 23.530 1.00 97.75 157 THR A CA 1
ATOM 1306 C C . THR A 1 157 ? -6.748 -4.541 23.492 1.00 97.75 157 THR A C 1
ATOM 1308 O O . THR A 1 157 ? -5.972 -4.388 22.555 1.00 97.75 157 THR A O 1
ATOM 1311 N N . ILE A 1 158 ? -6.522 -5.438 24.459 1.00 98.19 158 ILE A N 1
ATOM 1312 C CA . ILE A 1 158 ? -5.296 -6.253 24.519 1.00 98.19 158 ILE A CA 1
ATOM 1313 C C . ILE A 1 158 ? -5.054 -7.070 23.235 1.00 98.19 158 ILE A C 1
ATOM 1315 O O . ILE A 1 158 ? -3.971 -6.945 22.664 1.00 98.19 158 ILE A O 1
ATOM 1319 N N . PRO A 1 159 ? -5.994 -7.900 22.740 1.00 97.69 159 PRO A N 1
ATOM 1320 C CA . PRO A 1 159 ? -5.752 -8.689 21.535 1.00 97.69 159 PRO A CA 1
ATOM 1321 C C . PRO A 1 159 ? -5.570 -7.812 20.295 1.00 97.69 159 PRO A C 1
ATOM 1323 O O . PRO A 1 159 ? -4.748 -8.147 19.447 1.00 97.69 159 PRO A O 1
ATOM 1326 N N . ILE A 1 160 ? -6.280 -6.682 20.198 1.00 98.12 160 ILE A N 1
ATOM 1327 C CA . ILE A 1 160 ? -6.103 -5.732 19.092 1.00 98.12 160 ILE A CA 1
ATOM 1328 C C . ILE A 1 160 ? -4.681 -5.165 19.099 1.00 98.12 160 ILE A C 1
ATOM 1330 O O . ILE A 1 160 ? -4.022 -5.171 18.060 1.00 98.12 160 ILE A O 1
ATOM 1334 N N . GLU A 1 161 ? -4.183 -4.741 20.260 1.00 97.88 161 GLU A N 1
ATOM 1335 C CA . GLU A 1 161 ? -2.838 -4.175 20.387 1.00 97.88 161 GLU A CA 1
ATOM 1336 C C . GLU A 1 161 ? -1.749 -5.218 20.087 1.00 97.88 161 GLU A C 1
ATOM 1338 O O . GLU A 1 161 ? -0.757 -4.924 19.416 1.00 97.88 161 GLU A O 1
ATOM 1343 N N . ILE A 1 162 ? -1.956 -6.471 20.509 1.00 97.25 162 ILE A N 1
ATOM 1344 C CA . ILE A 1 162 ? -1.065 -7.591 20.172 1.00 97.25 162 ILE A CA 1
ATOM 1345 C C . ILE A 1 162 ? -1.043 -7.818 18.658 1.00 97.25 162 ILE A C 1
ATOM 1347 O O . ILE A 1 162 ? 0.035 -7.916 18.072 1.00 97.25 162 ILE A O 1
ATOM 1351 N N . ILE A 1 163 ? -2.210 -7.872 18.011 1.00 96.75 163 ILE A N 1
ATOM 1352 C CA . ILE A 1 163 ? -2.310 -8.047 16.556 1.00 96.75 163 ILE A CA 1
ATOM 1353 C C . ILE A 1 163 ? -1.596 -6.903 15.832 1.00 96.75 163 ILE A C 1
ATOM 1355 O O . ILE A 1 163 ? -0.803 -7.160 14.924 1.00 96.75 163 ILE A O 1
ATOM 1359 N N . HIS A 1 164 ? -1.822 -5.660 16.259 1.00 96.38 164 HIS A N 1
ATOM 1360 C CA . HIS A 1 164 ? -1.171 -4.486 15.685 1.00 96.38 164 HIS A CA 1
ATOM 1361 C C . HIS A 1 164 ? 0.353 -4.567 15.829 1.00 96.38 164 HIS A C 1
ATOM 1363 O O . HIS A 1 164 ? 1.086 -4.378 14.860 1.00 96.38 164 HIS A O 1
ATOM 1369 N N . THR A 1 165 ? 0.836 -4.952 17.011 1.00 96.44 165 THR A N 1
ATOM 1370 C CA . THR A 1 165 ? 2.268 -5.131 17.283 1.00 96.44 165 THR A CA 1
ATOM 1371 C C . THR A 1 165 ? 2.884 -6.225 16.408 1.00 96.44 165 THR A C 1
ATOM 1373 O O . THR A 1 165 ? 3.989 -6.053 15.896 1.00 96.44 165 THR A O 1
ATOM 1376 N N . VAL A 1 166 ? 2.183 -7.340 16.185 1.00 96.38 166 VAL A N 1
ATOM 1377 C CA . VAL A 1 166 ? 2.669 -8.436 15.328 1.00 96.38 166 VAL A CA 1
ATOM 1378 C C . VAL A 1 166 ? 2.692 -8.025 13.853 1.00 96.38 166 VAL A C 1
ATOM 1380 O O . VAL A 1 166 ? 3.673 -8.286 13.152 1.00 96.38 166 VAL A O 1
ATOM 1383 N N . LEU A 1 167 ? 1.644 -7.357 13.370 1.00 94.06 167 LEU A N 1
ATOM 1384 C CA . LEU A 1 167 ? 1.584 -6.846 11.997 1.00 94.06 167 LEU A CA 1
ATOM 1385 C C . LEU A 1 167 ? 2.709 -5.841 11.730 1.00 94.06 167 LEU A C 1
ATOM 1387 O O . LEU A 1 167 ? 3.426 -5.949 10.731 1.00 94.06 167 LEU A O 1
ATOM 1391 N N . ASP A 1 168 ? 2.906 -4.902 12.649 1.00 93.88 168 ASP A N 1
ATOM 1392 C CA . ASP A 1 168 ? 3.876 -3.829 12.469 1.00 93.88 168 ASP A CA 1
ATOM 1393 C C . ASP A 1 168 ? 5.313 -4.281 12.719 1.00 93.88 168 ASP A C 1
ATOM 1395 O O . ASP A 1 168 ? 6.222 -3.878 11.991 1.00 93.88 168 ASP A O 1
ATOM 1399 N N . GLY A 1 169 ? 5.521 -5.149 13.707 1.00 93.00 169 GLY A N 1
ATOM 1400 C CA . GLY A 1 169 ? 6.839 -5.644 14.083 1.00 93.00 169 GLY A CA 1
ATOM 1401 C C . GLY A 1 169 ? 7.357 -6.772 13.196 1.00 93.00 169 GLY A C 1
ATOM 1402 O O . GLY A 1 169 ? 8.567 -6.881 13.011 1.00 93.00 169 GLY A O 1
ATOM 1403 N N . LEU A 1 170 ? 6.476 -7.607 12.638 1.00 94.12 170 LEU A N 1
ATOM 1404 C CA . LEU A 1 170 ? 6.884 -8.805 11.900 1.00 94.12 170 LEU A CA 1
ATOM 1405 C C . LEU A 1 170 ? 6.494 -8.731 10.426 1.00 94.12 170 LEU A C 1
ATOM 1407 O O . LEU A 1 170 ? 7.348 -8.878 9.553 1.00 94.12 170 LEU A O 1
ATOM 1411 N N . VAL A 1 171 ? 5.223 -8.453 10.130 1.00 94.06 171 VAL A N 1
ATOM 1412 C CA . VAL A 1 171 ? 4.725 -8.511 8.748 1.00 94.06 171 VAL A CA 1
ATOM 1413 C C . VAL A 1 171 ? 5.309 -7.381 7.905 1.00 94.06 171 VAL A C 1
ATOM 1415 O O . VAL A 1 171 ? 5.857 -7.659 6.841 1.00 94.06 171 VAL A O 1
ATOM 1418 N N . LYS A 1 172 ? 5.273 -6.127 8.375 1.00 91.06 172 LYS A N 1
ATOM 1419 C CA . LYS A 1 172 ? 5.832 -4.978 7.635 1.00 91.06 172 LYS A CA 1
ATOM 1420 C C . LYS A 1 172 ? 7.312 -5.150 7.253 1.00 91.06 172 LYS A C 1
ATOM 1422 O O . LYS A 1 172 ? 7.623 -5.009 6.067 1.00 91.06 172 LYS A O 1
ATOM 1427 N N . PRO A 1 173 ? 8.246 -5.461 8.176 1.00 90.44 173 PRO A N 1
ATOM 1428 C CA . PRO A 1 173 ? 9.645 -5.608 7.796 1.00 90.44 173 PRO A CA 1
ATOM 1429 C C . PRO A 1 173 ? 9.874 -6.814 6.890 1.00 90.44 173 PRO A C 1
ATOM 1431 O O . PRO A 1 173 ? 10.704 -6.711 5.996 1.00 90.44 173 PRO A O 1
ATOM 1434 N N . ILE A 1 174 ? 9.143 -7.918 7.053 1.00 93.12 174 ILE A N 1
ATOM 1435 C CA . ILE A 1 174 ? 9.245 -9.076 6.153 1.00 93.12 174 ILE A CA 1
ATOM 1436 C C . ILE A 1 174 ? 8.764 -8.703 4.745 1.00 93.12 174 ILE A C 1
ATOM 1438 O O . ILE A 1 174 ? 9.482 -8.930 3.770 1.00 93.12 174 ILE A O 1
ATOM 1442 N N . LEU A 1 175 ? 7.592 -8.072 4.645 1.00 93.38 175 LEU A N 1
ATOM 1443 C CA . LEU A 1 175 ? 6.972 -7.689 3.377 1.00 93.38 175 LEU A CA 1
ATOM 1444 C C . LEU A 1 175 ? 7.825 -6.684 2.596 1.00 93.38 175 LEU A C 1
ATOM 1446 O O . LEU A 1 175 ? 7.852 -6.734 1.374 1.00 93.38 175 LEU A O 1
ATOM 1450 N N . ILE A 1 176 ? 8.531 -5.784 3.286 1.00 94.44 176 ILE A N 1
ATOM 1451 C CA . ILE A 1 176 ? 9.372 -4.769 2.640 1.00 94.44 176 ILE A CA 1
ATOM 1452 C C . ILE A 1 176 ? 10.792 -5.295 2.398 1.00 94.44 176 ILE A C 1
ATOM 1454 O O . ILE A 1 176 ? 11.344 -5.103 1.316 1.00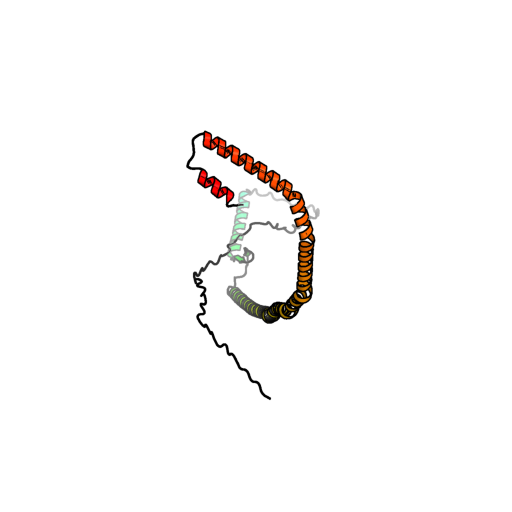 94.44 176 ILE A O 1
ATOM 1458 N N . ARG A 1 177 ? 11.409 -5.974 3.375 1.00 91.56 177 ARG A N 1
ATOM 1459 C CA . ARG A 1 177 ? 12.818 -6.390 3.270 1.00 91.56 177 ARG A CA 1
ATOM 1460 C C . ARG A 1 177 ? 13.019 -7.569 2.331 1.00 91.56 177 ARG A C 1
ATOM 1462 O O . ARG A 1 177 ? 14.027 -7.577 1.633 1.00 91.56 177 ARG A O 1
ATOM 1469 N N . ILE A 1 178 ? 12.103 -8.541 2.285 1.00 93.12 178 ILE A N 1
ATOM 1470 C CA . ILE A 1 178 ? 12.280 -9.712 1.412 1.00 93.12 178 ILE A CA 1
ATOM 1471 C C . ILE A 1 178 ? 12.344 -9.301 -0.065 1.00 93.12 178 ILE A C 1
ATOM 1473 O O . ILE A 1 178 ? 13.317 -9.684 -0.711 1.00 93.12 178 ILE A O 1
ATOM 1477 N N . PRO A 1 179 ? 11.411 -8.496 -0.613 1.00 93.00 179 PRO A N 1
ATOM 1478 C CA . PRO A 1 179 ? 11.488 -8.057 -2.005 1.00 93.00 179 PRO A CA 1
ATOM 1479 C C . PRO A 1 179 ? 12.736 -7.233 -2.313 1.00 93.00 179 PRO A C 1
ATOM 1481 O O . PRO A 1 179 ? 13.308 -7.393 -3.386 1.00 93.00 179 PRO A O 1
ATOM 1484 N N . ILE A 1 180 ? 13.190 -6.390 -1.377 1.00 93.44 180 ILE A N 1
ATOM 1485 C CA . ILE A 1 180 ? 14.426 -5.610 -1.546 1.00 93.44 180 ILE A CA 1
ATOM 1486 C C . ILE A 1 180 ? 15.627 -6.549 -1.657 1.00 93.44 180 ILE A C 1
ATOM 1488 O O . ILE A 1 180 ? 16.391 -6.452 -2.614 1.00 93.44 180 ILE A O 1
ATOM 1492 N N . ILE A 1 181 ? 15.762 -7.503 -0.732 1.00 94.06 181 ILE A N 1
ATOM 1493 C CA . ILE A 1 181 ? 16.862 -8.475 -0.755 1.00 94.06 181 ILE A CA 1
ATOM 1494 C C . ILE A 1 181 ? 16.778 -9.339 -2.017 1.00 94.06 181 ILE A C 1
ATOM 1496 O O . ILE A 1 181 ? 17.792 -9.557 -2.673 1.00 94.06 181 ILE A O 1
ATOM 1500 N N . MET A 1 182 ? 15.584 -9.790 -2.403 1.00 93.06 182 MET A N 1
ATOM 1501 C CA . MET A 1 182 ? 15.357 -10.526 -3.652 1.00 93.06 182 MET A CA 1
ATOM 1502 C C . MET A 1 182 ? 15.780 -9.715 -4.879 1.00 93.06 182 MET A C 1
ATOM 1504 O O . MET A 1 182 ? 16.452 -10.226 -5.774 1.00 93.06 182 MET A O 1
ATOM 1508 N N . SER A 1 183 ? 15.424 -8.433 -4.910 1.00 94.12 183 SER A N 1
ATOM 1509 C CA . SER A 1 183 ? 15.797 -7.530 -5.992 1.00 94.12 183 SER A CA 1
ATOM 1510 C C . SER A 1 183 ? 17.312 -7.342 -6.064 1.00 94.12 183 SER A C 1
ATOM 1512 O O . SER A 1 183 ? 17.904 -7.416 -7.143 1.00 94.12 183 SER A O 1
ATOM 1514 N N . ASP A 1 184 ? 17.957 -7.145 -4.918 1.00 94.56 184 ASP A N 1
ATOM 1515 C CA . ASP A 1 184 ? 19.395 -6.906 -4.857 1.00 94.56 184 ASP A CA 1
ATOM 1516 C C . ASP A 1 184 ? 20.225 -8.155 -5.160 1.00 94.56 184 ASP A C 1
ATOM 1518 O O . ASP A 1 184 ? 21.269 -8.054 -5.805 1.00 94.56 184 ASP A O 1
ATOM 1522 N N . THR A 1 185 ? 19.752 -9.327 -4.736 1.00 94.56 185 THR A N 1
ATOM 1523 C CA . THR A 1 185 ? 20.504 -10.587 -4.843 1.00 94.56 185 THR A CA 1
ATOM 1524 C C . THR A 1 185 ? 20.195 -11.389 -6.098 1.00 94.56 185 THR A C 1
ATOM 1526 O O . THR A 1 185 ? 21.087 -12.082 -6.577 1.00 94.56 185 THR A O 1
ATOM 1529 N N . LEU A 1 186 ? 18.980 -11.309 -6.652 1.00 93.69 186 LEU A N 1
ATOM 1530 C CA . LEU A 1 186 ? 18.612 -12.049 -7.864 1.00 93.69 186 LEU A CA 1
ATOM 1531 C C . LEU A 1 186 ? 18.446 -11.134 -9.067 1.00 93.69 186 LEU A C 1
ATOM 1533 O O . LEU A 1 186 ? 19.088 -11.348 -10.093 1.00 93.69 186 LEU A O 1
ATOM 1537 N N . ILE A 1 187 ? 17.601 -10.109 -8.952 1.00 94.38 187 ILE A N 1
ATOM 1538 C CA . ILE A 1 187 ? 17.175 -9.321 -10.114 1.00 94.38 187 ILE A CA 1
ATOM 1539 C C . ILE A 1 187 ? 18.356 -8.542 -10.701 1.00 94.38 187 ILE A C 1
ATOM 1541 O O . ILE A 1 187 ? 18.606 -8.610 -11.905 1.00 94.38 187 ILE A O 1
ATOM 1545 N N . LYS A 1 188 ? 19.129 -7.846 -9.861 1.00 93.50 188 LYS A N 1
ATOM 1546 C CA . LYS A 1 188 ? 20.302 -7.076 -10.306 1.00 93.50 188 LYS A CA 1
ATOM 1547 C C . LYS A 1 188 ? 21.366 -7.923 -11.016 1.00 93.50 188 LYS A C 1
ATOM 1549 O O . LYS A 1 188 ? 21.706 -7.574 -12.149 1.00 93.50 188 LYS A O 1
ATOM 1554 N N . PRO A 1 189 ? 21.904 -9.010 -10.427 1.00 94.50 189 PRO A N 1
ATOM 1555 C CA . PRO A 1 189 ? 22.908 -9.816 -11.116 1.00 94.50 189 PRO A CA 1
ATOM 1556 C C . PRO A 1 189 ? 22.336 -10.527 -12.340 1.00 94.50 189 PRO A C 1
ATOM 1558 O O . PRO A 1 189 ? 23.052 -10.668 -13.326 1.00 94.50 189 PRO A O 1
ATOM 1561 N N . PHE A 1 190 ? 21.054 -10.906 -12.330 1.00 96.19 190 PHE A N 1
ATOM 1562 C CA . PHE A 1 190 ? 20.405 -11.477 -13.507 1.00 96.19 190 PHE A CA 1
ATOM 1563 C C . PHE A 1 190 ? 20.369 -10.486 -14.674 1.00 96.19 190 PHE A C 1
ATOM 1565 O O . PHE A 1 190 ? 20.837 -10.812 -15.762 1.00 96.19 190 PHE A O 1
ATOM 1572 N N . TYR A 1 191 ? 19.888 -9.258 -14.455 1.00 95.50 191 TYR A N 1
ATOM 1573 C CA . TYR A 1 191 ? 19.869 -8.238 -15.508 1.00 95.50 191 TYR A CA 1
ATOM 1574 C C . TYR A 1 191 ? 21.272 -7.819 -15.936 1.00 95.50 191 TYR A C 1
ATOM 1576 O O . TYR A 1 191 ? 21.511 -7.636 -17.126 1.00 95.50 191 TYR A O 1
ATOM 1584 N N . SER A 1 192 ? 22.211 -7.701 -14.994 1.00 96.25 192 SER A N 1
ATOM 1585 C CA . SER A 1 192 ? 23.608 -7.410 -15.320 1.00 96.25 192 SER A CA 1
ATOM 1586 C C . SER A 1 192 ? 24.224 -8.520 -16.174 1.00 96.25 192 SER A C 1
ATOM 1588 O O . SER A 1 192 ? 24.868 -8.232 -17.183 1.00 96.25 192 SER A O 1
ATOM 1590 N N . GLY A 1 193 ? 23.965 -9.782 -15.827 1.00 96.50 193 GLY A N 1
ATOM 1591 C CA . GLY A 1 193 ? 24.384 -10.944 -16.600 1.00 96.50 193 GLY A CA 1
ATOM 1592 C C . GLY A 1 193 ? 23.749 -10.970 -17.987 1.00 96.50 193 GLY A C 1
ATOM 1593 O O . GLY A 1 193 ? 24.459 -11.131 -18.972 1.00 96.50 193 GLY A O 1
ATOM 1594 N N . LEU A 1 194 ? 22.440 -10.737 -18.087 1.00 96.94 194 LEU A N 1
ATOM 1595 C CA . LEU A 1 194 ? 21.717 -10.726 -19.359 1.00 96.94 194 LEU A CA 1
ATOM 1596 C C . LEU A 1 194 ? 22.186 -9.588 -20.276 1.00 96.94 194 LEU A C 1
ATOM 1598 O O . LEU A 1 194 ? 22.392 -9.795 -21.472 1.00 96.94 194 LEU A O 1
ATOM 1602 N N . PHE A 1 195 ? 22.420 -8.402 -19.716 1.00 96.62 195 PHE A N 1
ATOM 1603 C CA . PHE A 1 195 ? 22.947 -7.268 -20.465 1.00 96.62 195 PHE A CA 1
ATOM 1604 C C . PHE A 1 195 ? 24.361 -7.546 -20.983 1.00 96.62 195 PHE A C 1
ATOM 1606 O O . PHE A 1 195 ? 24.632 -7.360 -22.170 1.00 96.62 195 PHE A O 1
ATOM 1613 N N . ASN A 1 196 ? 25.242 -8.056 -20.122 1.00 96.62 196 ASN A N 1
ATOM 1614 C CA . ASN A 1 196 ? 26.627 -8.315 -20.501 1.00 96.62 196 ASN A CA 1
ATOM 1615 C C . ASN A 1 196 ? 26.780 -9.516 -21.441 1.00 96.62 196 ASN A C 1
ATOM 1617 O O . ASN A 1 196 ? 27.628 -9.483 -22.328 1.00 96.62 196 ASN A O 1
ATOM 1621 N N . ALA A 1 197 ? 25.974 -10.563 -21.266 1.00 96.56 197 ALA A N 1
ATOM 1622 C CA . ALA A 1 197 ? 26.074 -11.787 -22.057 1.00 96.56 197 ALA A CA 1
ATOM 1623 C C . ALA A 1 197 ? 25.348 -11.698 -23.404 1.00 96.56 197 ALA A C 1
ATOM 1625 O O . ALA A 1 197 ? 25.799 -12.312 -24.366 1.00 96.56 197 ALA A O 1
ATOM 1626 N N . PHE A 1 198 ? 24.240 -10.953 -23.493 1.00 96.12 198 PHE A N 1
ATOM 1627 C CA . PHE A 1 198 ? 23.429 -10.898 -24.713 1.00 96.12 198 PHE A CA 1
ATOM 1628 C C . PHE A 1 198 ? 23.423 -9.517 -25.348 1.00 96.12 198 PHE A C 1
ATOM 1630 O O . PHE A 1 198 ? 23.793 -9.378 -26.512 1.00 96.12 198 PHE A O 1
ATOM 1637 N N . ILE A 1 199 ? 23.023 -8.489 -24.599 1.00 96.19 199 ILE A N 1
ATOM 1638 C CA . ILE A 1 199 ? 22.784 -7.162 -25.181 1.00 96.19 199 ILE A CA 1
ATOM 1639 C C . ILE A 1 199 ? 24.090 -6.555 -25.707 1.00 96.19 199 ILE A C 1
ATOM 1641 O O . ILE A 1 199 ? 24.102 -6.055 -26.830 1.00 96.19 199 ILE A O 1
ATOM 1645 N N . LEU A 1 200 ? 25.193 -6.651 -24.955 1.00 96.56 200 LEU A N 1
ATOM 1646 C CA . LEU A 1 200 ? 26.497 -6.146 -25.399 1.00 96.56 200 LEU A CA 1
ATOM 1647 C C . LEU A 1 200 ? 27.003 -6.854 -26.673 1.00 96.56 200 LEU A C 1
ATOM 1649 O O . LEU A 1 200 ? 27.264 -6.151 -27.652 1.00 96.56 200 LEU A O 1
ATOM 1653 N N . PRO A 1 201 ? 27.101 -8.199 -26.743 1.00 96.69 201 PRO A N 1
ATOM 1654 C CA . PRO A 1 201 ? 27.536 -8.874 -27.967 1.00 96.69 201 PRO A CA 1
ATOM 1655 C C . PRO A 1 201 ? 26.627 -8.618 -29.168 1.00 96.69 201 PRO A C 1
ATOM 1657 O O . PRO A 1 201 ? 27.128 -8.381 -30.266 1.00 96.69 201 PRO A O 1
ATOM 1660 N N . ILE A 1 202 ? 25.304 -8.620 -28.971 1.00 97.31 202 ILE A N 1
ATOM 1661 C CA . ILE A 1 202 ? 24.342 -8.337 -30.046 1.00 97.31 202 ILE A CA 1
ATOM 1662 C C . ILE A 1 202 ? 24.503 -6.895 -30.537 1.00 97.31 202 ILE A C 1
ATOM 1664 O O . ILE A 1 202 ? 24.528 -6.660 -31.744 1.00 97.31 202 ILE A O 1
ATOM 1668 N N . GLY A 1 203 ? 24.665 -5.936 -29.623 1.00 97.31 203 GLY A N 1
ATOM 1669 C CA . GLY A 1 203 ? 24.908 -4.536 -29.962 1.00 97.31 203 GLY A CA 1
ATOM 1670 C C . GLY A 1 203 ? 26.192 -4.347 -30.769 1.00 97.31 203 GLY A C 1
ATOM 1671 O O . GLY A 1 203 ? 26.175 -3.662 -31.789 1.00 97.31 203 GLY A O 1
ATOM 1672 N N . ILE A 1 204 ? 27.282 -5.011 -30.373 1.00 97.12 204 ILE A N 1
ATOM 1673 C CA . ILE A 1 204 ? 28.558 -4.981 -31.106 1.00 97.12 204 ILE A CA 1
ATOM 1674 C C . ILE A 1 204 ? 28.409 -5.623 -32.490 1.00 97.12 204 ILE A C 1
ATOM 1676 O O . ILE A 1 204 ? 28.914 -5.089 -33.476 1.00 97.12 204 ILE A O 1
ATOM 1680 N N . LEU A 1 205 ? 27.695 -6.746 -32.590 1.00 97.50 205 LEU A N 1
ATOM 1681 C CA . LEU A 1 205 ? 27.448 -7.419 -33.863 1.00 97.50 205 LEU A CA 1
ATOM 1682 C C . LEU A 1 205 ? 26.644 -6.531 -34.819 1.00 97.50 205 LEU A C 1
ATOM 1684 O O . LEU A 1 205 ? 27.020 -6.393 -35.984 1.00 97.50 205 LEU A O 1
ATOM 1688 N N . LEU A 1 206 ? 25.576 -5.895 -34.331 1.00 96.94 206 LEU A N 1
ATOM 1689 C CA . LEU A 1 206 ? 24.767 -4.955 -35.111 1.00 96.94 206 LEU A CA 1
ATOM 1690 C C . LEU A 1 206 ? 25.581 -3.735 -35.543 1.00 96.94 206 LEU A C 1
ATOM 1692 O O . LEU A 1 206 ? 25.505 -3.338 -36.704 1.00 96.94 206 LEU A O 1
ATOM 1696 N N . TRP A 1 207 ? 26.393 -3.180 -34.641 1.00 97.56 207 TRP A N 1
ATOM 1697 C CA . TRP A 1 207 ? 27.279 -2.061 -34.951 1.00 97.56 207 TRP A CA 1
ATOM 1698 C C . TRP A 1 207 ? 28.266 -2.416 -36.064 1.00 97.56 207 TRP A C 1
ATOM 1700 O O . TRP A 1 207 ? 28.341 -1.716 -37.070 1.00 97.56 207 TRP A O 1
ATOM 1710 N N . ASN A 1 208 ? 28.962 -3.546 -35.931 1.00 97.06 208 ASN A N 1
ATOM 1711 C CA . ASN A 1 208 ? 29.913 -4.011 -36.938 1.00 97.06 208 ASN A CA 1
ATOM 1712 C C . ASN A 1 208 ? 29.227 -4.313 -38.274 1.00 97.06 208 ASN A C 1
ATOM 1714 O O . ASN A 1 208 ? 29.783 -4.028 -39.331 1.00 97.06 208 ASN A O 1
ATOM 1718 N N . THR A 1 209 ? 28.008 -4.856 -38.238 1.00 96.44 209 THR A N 1
ATOM 1719 C CA . THR A 1 209 ? 27.207 -5.094 -39.444 1.00 96.44 209 THR A CA 1
ATOM 1720 C C . THR A 1 209 ? 26.857 -3.771 -40.124 1.00 96.44 209 THR A C 1
ATOM 1722 O O . THR A 1 209 ? 27.041 -3.636 -41.330 1.00 96.44 209 THR A O 1
ATOM 1725 N N . SER A 1 210 ? 26.420 -2.770 -39.358 1.00 96.38 210 SER A N 1
ATOM 1726 C CA . SER A 1 210 ? 26.121 -1.431 -39.873 1.00 96.38 210 SER A CA 1
ATOM 1727 C C . SER A 1 210 ? 27.354 -0.750 -40.470 1.00 96.38 210 SER A C 1
ATOM 1729 O O . SER A 1 210 ? 27.263 -0.165 -41.547 1.00 96.38 210 SER A O 1
ATOM 1731 N N . ASP A 1 211 ? 28.505 -0.835 -39.802 1.00 96.38 211 ASP A N 1
ATOM 1732 C CA . ASP A 1 211 ? 29.767 -0.269 -40.292 1.00 96.38 211 ASP A CA 1
ATOM 1733 C C . ASP A 1 211 ? 30.234 -0.967 -41.579 1.00 96.38 211 ASP A C 1
ATOM 1735 O O . ASP A 1 211 ? 30.635 -0.314 -42.544 1.00 96.38 211 ASP A O 1
ATOM 1739 N N . LEU A 1 212 ? 30.097 -2.295 -41.646 1.00 95.94 212 LEU A N 1
ATOM 1740 C CA . LEU A 1 212 ? 30.373 -3.061 -42.859 1.00 95.94 212 LEU A CA 1
ATOM 1741 C C . LEU A 1 212 ? 29.448 -2.647 -44.010 1.00 95.94 212 LEU A C 1
ATOM 1743 O O . LEU A 1 212 ? 29.924 -2.456 -45.130 1.00 95.94 212 LEU A O 1
ATOM 1747 N N . PHE A 1 213 ? 28.148 -2.477 -43.751 1.00 95.44 213 PHE A N 1
ATOM 1748 C CA . PHE A 1 213 ? 27.209 -1.979 -44.757 1.00 95.44 213 PHE A CA 1
ATOM 1749 C C . PHE A 1 213 ? 27.614 -0.587 -45.243 1.00 95.44 213 PHE A C 1
ATOM 1751 O O . PHE A 1 213 ? 27.719 -0.383 -46.451 1.00 95.44 213 PHE A O 1
ATOM 1758 N N . ALA A 1 214 ? 27.914 0.345 -44.335 1.00 93.00 214 ALA A N 1
ATOM 1759 C CA . ALA A 1 214 ? 28.345 1.695 -44.694 1.00 93.00 214 ALA A CA 1
ATOM 1760 C C . ALA A 1 214 ? 29.598 1.680 -45.587 1.00 93.00 214 ALA A C 1
ATOM 1762 O O . ALA A 1 214 ? 29.608 2.309 -46.646 1.00 93.00 214 ALA A O 1
ATOM 1763 N N . LYS A 1 215 ? 30.611 0.885 -45.223 1.00 92.88 215 LYS A N 1
ATOM 1764 C CA . LYS A 1 215 ? 31.833 0.697 -46.025 1.00 92.88 215 LYS A CA 1
ATOM 1765 C C . LYS A 1 215 ? 31.562 0.039 -47.375 1.00 92.88 215 LYS A C 1
ATOM 1767 O O . LYS A 1 215 ? 32.187 0.390 -48.368 1.00 92.88 215 LYS A O 1
ATOM 1772 N N . THR A 1 216 ? 30.612 -0.890 -47.436 1.00 92.75 216 THR A N 1
ATOM 1773 C CA . THR A 1 216 ? 30.215 -1.542 -48.694 1.00 92.75 216 THR A CA 1
ATOM 1774 C C . THR A 1 216 ? 29.500 -0.567 -49.631 1.00 92.75 216 THR A C 1
ATOM 1776 O O . THR A 1 216 ? 29.661 -0.664 -50.845 1.00 92.75 216 THR A O 1
ATOM 1779 N N . PHE A 1 217 ? 28.749 0.399 -49.092 1.00 93.31 217 PHE A N 1
ATOM 1780 C CA . PHE A 1 217 ? 28.091 1.447 -49.877 1.00 93.31 217 PHE A CA 1
ATOM 1781 C C . PHE A 1 217 ? 29.009 2.617 -50.246 1.00 93.31 217 PHE A C 1
ATOM 1783 O O . PHE A 1 217 ? 28.710 3.329 -51.202 1.00 93.31 217 PHE A O 1
ATOM 1790 N N . GLU A 1 218 ? 30.140 2.802 -49.567 1.00 93.19 218 GLU A N 1
ATOM 1791 C CA . GLU A 1 218 ? 31.129 3.829 -49.910 1.00 93.19 218 GLU A CA 1
ATOM 1792 C C . GLU A 1 218 ? 31.541 3.833 -51.401 1.00 93.19 218 GLU A C 1
ATOM 1794 O O . GLU A 1 218 ? 31.468 4.899 -52.020 1.00 93.19 218 GLU A O 1
ATOM 1799 N N . PRO A 1 219 ? 31.915 2.703 -52.041 1.00 90.44 219 PRO A N 1
ATOM 1800 C CA . PRO A 1 219 ? 32.236 2.697 -53.468 1.00 90.44 219 PRO A CA 1
ATOM 1801 C C . PRO A 1 219 ? 31.034 3.054 -54.350 1.00 90.44 219 PRO A C 1
ATOM 1803 O O . PRO A 1 219 ? 31.216 3.723 -55.364 1.00 90.44 219 PRO A O 1
ATOM 1806 N N . PHE A 1 220 ? 29.812 2.669 -53.966 1.00 91.19 220 PHE A N 1
ATOM 1807 C CA . PHE A 1 220 ? 28.601 3.043 -54.703 1.00 91.19 220 PHE A CA 1
ATOM 1808 C C . PHE A 1 220 ? 28.347 4.545 -54.630 1.00 91.19 220 PHE A C 1
ATOM 1810 O O . PHE A 1 220 ? 28.077 5.165 -55.655 1.00 91.19 220 PHE A O 1
ATOM 1817 N N . ILE A 1 221 ? 28.489 5.140 -53.444 1.00 91.62 221 ILE A N 1
ATOM 1818 C CA . ILE A 1 221 ? 28.374 6.589 -53.263 1.00 91.62 221 ILE A CA 1
ATOM 1819 C C . ILE A 1 221 ? 29.442 7.293 -54.099 1.00 91.62 221 ILE A C 1
ATOM 1821 O O . ILE A 1 221 ? 29.107 8.208 -54.838 1.00 91.62 221 ILE A O 1
ATOM 1825 N N . ARG A 1 222 ? 30.702 6.836 -54.067 1.00 91.56 222 ARG A N 1
ATOM 1826 C CA . ARG A 1 222 ? 31.776 7.409 -54.898 1.00 91.56 222 ARG A CA 1
ATOM 1827 C C . ARG A 1 222 ? 31.480 7.304 -56.395 1.00 91.56 222 ARG A C 1
ATOM 1829 O O . ARG A 1 222 ? 31.724 8.263 -57.118 1.00 91.56 222 ARG A O 1
ATOM 1836 N N . LEU A 1 223 ? 30.940 6.176 -56.859 1.00 92.44 223 LEU A N 1
ATOM 1837 C CA . LEU A 1 223 ? 30.570 5.983 -58.263 1.00 92.44 223 LEU A CA 1
ATOM 1838 C C . LEU A 1 223 ? 29.423 6.912 -58.682 1.00 92.44 223 LEU A C 1
ATOM 1840 O O . LEU A 1 223 ? 29.482 7.517 -59.748 1.00 92.44 223 LEU A O 1
ATOM 1844 N N . ILE A 1 224 ? 28.405 7.056 -57.830 1.00 92.25 224 ILE A N 1
ATOM 1845 C CA . ILE A 1 224 ? 27.307 8.006 -58.038 1.00 92.25 224 ILE A CA 1
ATOM 1846 C C . ILE A 1 224 ? 27.864 9.432 -58.072 1.00 92.25 224 ILE A C 1
ATOM 1848 O O . ILE A 1 224 ? 27.567 10.172 -59.003 1.00 92.25 224 ILE A O 1
ATOM 1852 N N . THR A 1 225 ? 28.720 9.810 -57.122 1.00 91.00 225 THR A N 1
ATOM 1853 C CA . THR A 1 225 ? 29.348 11.136 -57.098 1.00 91.00 225 THR A CA 1
ATOM 1854 C C . THR A 1 225 ? 30.121 11.410 -58.386 1.00 91.00 225 THR A C 1
ATOM 1856 O O . THR A 1 225 ? 29.861 12.431 -59.009 1.00 91.00 225 THR A O 1
ATOM 1859 N N . LEU A 1 226 ? 30.971 10.481 -58.842 1.00 90.62 226 LEU A N 1
ATOM 1860 C CA . LEU A 1 226 ? 31.703 10.601 -60.113 1.00 90.62 226 LEU A CA 1
ATOM 1861 C C . LEU A 1 226 ? 30.766 10.731 -61.324 1.00 90.62 226 LEU A C 1
ATOM 1863 O O . LEU A 1 226 ? 31.058 11.470 -62.260 1.00 90.62 226 LEU A O 1
ATOM 1867 N N . LEU A 1 227 ? 29.630 10.027 -61.322 1.00 92.12 227 LEU A N 1
ATOM 1868 C CA . LEU A 1 227 ? 28.641 10.110 -62.399 1.00 92.12 227 LEU A CA 1
ATOM 1869 C C . LEU A 1 227 ? 27.948 11.481 -62.443 1.00 92.12 227 LEU A C 1
ATOM 1871 O O . LEU A 1 227 ? 27.645 11.984 -63.524 1.00 92.12 227 LEU A O 1
ATOM 1875 N N . PHE A 1 228 ? 27.680 12.076 -61.279 1.00 93.00 228 PHE A N 1
ATOM 1876 C CA . PHE A 1 228 ? 27.006 13.371 -61.162 1.00 93.00 228 PHE A CA 1
ATOM 1877 C C . PHE A 1 228 ? 27.963 14.569 -61.159 1.00 93.00 228 PHE A C 1
ATOM 1879 O O . PHE A 1 228 ? 27.501 15.695 -61.337 1.00 93.00 228 PHE A O 1
ATOM 1886 N N . GLU A 1 229 ? 29.269 14.358 -61.013 1.00 92.75 229 GLU A N 1
ATOM 1887 C CA . GLU A 1 229 ? 30.297 15.406 -61.017 1.00 92.75 229 GLU A CA 1
ATOM 1888 C C . GLU A 1 229 ? 30.218 16.328 -62.252 1.00 92.75 229 GLU A C 1
ATOM 1890 O O . GLU A 1 229 ? 30.143 17.544 -62.065 1.00 92.75 229 GLU A O 1
ATOM 1895 N N . PRO A 1 230 ? 30.044 15.822 -63.493 1.00 89.75 230 PRO A N 1
ATOM 1896 C CA . PRO A 1 230 ? 29.871 16.679 -64.669 1.00 89.75 230 PRO A CA 1
ATOM 1897 C C . PRO A 1 230 ? 28.603 17.543 -64.607 1.00 89.75 230 PRO A C 1
ATOM 1899 O O . PRO A 1 230 ? 28.593 18.682 -65.073 1.00 89.75 230 PRO A O 1
ATOM 1902 N N . CYS A 1 231 ? 27.518 17.022 -64.026 1.00 88.25 231 CYS A N 1
ATOM 1903 C CA . CYS A 1 231 ? 26.277 17.775 -63.835 1.00 88.25 231 CYS A CA 1
ATOM 1904 C C . CYS A 1 231 ? 26.448 18.862 -62.767 1.00 88.25 231 CYS A C 1
ATOM 1906 O O . CYS A 1 231 ? 25.936 19.970 -62.932 1.00 88.25 231 CYS A O 1
ATOM 1908 N N . ILE A 1 232 ? 27.178 18.562 -61.688 1.00 87.75 232 ILE A N 1
ATOM 1909 C CA . ILE A 1 232 ? 27.507 19.526 -60.631 1.00 87.75 232 ILE A CA 1
ATOM 1910 C C . ILE A 1 232 ? 28.362 20.657 -61.207 1.00 87.75 232 ILE A C 1
ATOM 1912 O O . ILE A 1 232 ? 28.040 21.826 -60.987 1.00 87.75 232 ILE A O 1
ATOM 1916 N N . ASP A 1 233 ? 29.387 20.333 -61.994 1.00 90.44 233 ASP A N 1
ATOM 1917 C CA . ASP A 1 233 ? 30.250 21.325 -62.636 1.00 90.44 233 ASP A CA 1
ATOM 1918 C C . ASP A 1 233 ? 29.508 22.148 -63.694 1.00 90.44 233 ASP A C 1
ATOM 1920 O O . ASP A 1 233 ? 29.700 23.362 -63.779 1.00 90.44 233 ASP A O 1
ATOM 1924 N N . CYS A 1 234 ? 28.585 21.537 -64.442 1.00 89.75 234 CYS A N 1
ATOM 1925 C CA . CYS A 1 234 ? 27.705 22.259 -65.361 1.00 89.75 234 CYS A CA 1
ATOM 1926 C C . CYS A 1 234 ? 26.826 23.277 -64.613 1.00 89.75 234 CYS A C 1
ATOM 1928 O O . CYS A 1 234 ? 26.796 24.460 -64.963 1.00 89.75 234 CYS A O 1
ATOM 1930 N N . CYS A 1 235 ? 26.173 22.855 -63.527 1.00 88.00 235 CYS A N 1
ATOM 1931 C CA . CYS A 1 235 ? 25.384 23.743 -62.673 1.00 88.00 235 CYS A CA 1
ATOM 1932 C C . CYS A 1 235 ? 26.241 24.851 -62.036 1.00 88.00 235 CYS A C 1
ATOM 1934 O O . CYS A 1 235 ? 25.800 26.003 -61.957 1.00 88.00 235 CYS A O 1
ATOM 1936 N N . ARG A 1 236 ? 27.470 24.532 -61.606 1.00 87.12 236 ARG A N 1
ATOM 1937 C CA . ARG A 1 236 ? 28.424 25.505 -61.053 1.00 87.12 236 ARG A CA 1
ATOM 1938 C C . ARG A 1 236 ? 28.825 26.540 -62.107 1.00 87.12 236 ARG A C 1
ATOM 1940 O O . ARG A 1 236 ? 28.744 27.733 -61.825 1.00 87.12 236 ARG A O 1
ATOM 1947 N N . SER A 1 237 ? 29.141 26.109 -63.327 1.00 89.00 237 SER A N 1
ATOM 1948 C CA . SER A 1 237 ? 29.501 26.994 -64.442 1.00 89.00 237 SER A CA 1
ATOM 1949 C C . SER A 1 237 ? 28.362 27.949 -64.825 1.00 89.00 237 SER A C 1
ATOM 1951 O O . SER A 1 237 ? 28.592 29.151 -64.956 1.00 89.00 237 SER A O 1
ATOM 1953 N N . ILE A 1 238 ? 27.116 27.458 -64.904 1.00 86.88 238 ILE A N 1
ATOM 1954 C CA . ILE A 1 238 ? 25.930 28.294 -65.177 1.00 86.88 238 ILE A CA 1
ATOM 1955 C C . ILE A 1 238 ? 25.731 29.347 -64.076 1.00 86.88 238 ILE A C 1
ATOM 1957 O O . ILE A 1 238 ? 25.398 30.510 -64.346 1.00 86.88 238 ILE A O 1
ATOM 1961 N N . ARG A 1 239 ? 25.935 28.959 -62.813 1.00 83.25 239 ARG A N 1
ATOM 1962 C CA . ARG A 1 239 ? 25.828 29.880 -61.677 1.00 83.25 239 ARG A CA 1
ATOM 1963 C C . ARG A 1 239 ? 26.915 30.953 -61.724 1.00 83.25 239 ARG A C 1
ATOM 1965 O O . ARG A 1 239 ? 26.606 32.127 -61.527 1.00 83.25 239 ARG A O 1
ATOM 1972 N N . GLU A 1 240 ? 28.155 30.577 -62.014 1.00 84.44 240 GLU A N 1
ATOM 1973 C CA . GLU A 1 240 ? 29.275 31.515 -62.149 1.00 84.44 240 GLU A CA 1
ATOM 1974 C C . GLU A 1 240 ? 29.068 32.490 -63.312 1.00 84.44 240 GLU A C 1
ATOM 1976 O O . GLU A 1 240 ? 29.251 33.698 -63.137 1.00 84.44 240 GLU A O 1
ATOM 1981 N N . SER A 1 241 ? 28.595 32.012 -64.467 1.00 82.12 241 SER A N 1
ATOM 1982 C CA . SER A 1 241 ? 28.280 32.891 -65.598 1.00 82.12 241 SER A CA 1
ATOM 1983 C C . SER A 1 241 ? 27.148 33.868 -65.275 1.00 82.12 241 SER A C 1
ATOM 1985 O O . SER A 1 241 ? 27.210 35.032 -65.671 1.00 82.12 241 SER A O 1
ATOM 1987 N N . SER A 1 242 ? 26.143 33.428 -64.511 1.00 77.00 242 SER A N 1
ATOM 1988 C CA . SER A 1 242 ? 25.022 34.281 -64.088 1.00 77.00 242 SER A CA 1
ATOM 1989 C C . SER A 1 242 ? 25.471 35.369 -63.108 1.00 77.00 242 SER A C 1
ATOM 1991 O O . SER A 1 242 ? 25.086 36.530 -63.238 1.00 77.00 242 SER A O 1
ATOM 1993 N N . LEU A 1 243 ? 26.334 35.025 -62.147 1.00 77.88 243 LEU A N 1
ATOM 1994 C CA . LEU A 1 243 ? 26.893 35.992 -61.197 1.00 77.88 243 LEU A CA 1
ATOM 1995 C C . LEU A 1 243 ? 27.790 37.022 -61.891 1.00 77.88 243 LEU A C 1
ATOM 1997 O O . LEU A 1 243 ? 27.740 38.205 -61.548 1.00 77.88 243 LEU A O 1
ATOM 2001 N N . LYS A 1 244 ? 28.563 36.595 -62.896 1.00 77.56 244 LYS A N 1
ATOM 2002 C CA . LYS A 1 244 ? 29.395 37.498 -63.694 1.00 77.56 244 LYS A CA 1
ATOM 2003 C C . LYS A 1 244 ? 28.552 38.518 -64.468 1.00 77.56 244 LYS A C 1
ATOM 2005 O O . LYS A 1 244 ? 28.844 39.705 -64.399 1.00 77.56 244 LYS A O 1
ATOM 2010 N N . GLN A 1 245 ? 27.456 38.091 -65.104 1.00 77.81 245 GLN A N 1
ATOM 2011 C CA . GLN A 1 245 ? 26.535 39.008 -65.796 1.00 77.81 245 GLN A CA 1
ATOM 2012 C C . GLN A 1 245 ? 25.912 40.050 -64.856 1.00 77.81 245 GLN A C 1
ATOM 2014 O O . GLN A 1 245 ? 25.824 41.225 -65.213 1.00 77.81 245 GLN A O 1
ATOM 2019 N N . ILE A 1 246 ? 25.518 39.645 -63.644 1.00 75.50 246 ILE A N 1
ATOM 2020 C CA . ILE A 1 246 ? 24.972 40.566 -62.635 1.00 75.50 246 ILE A CA 1
ATOM 2021 C C . ILE A 1 246 ? 26.037 41.578 -62.183 1.00 75.50 246 ILE A C 1
ATOM 2023 O O . ILE A 1 246 ? 25.728 42.756 -62.002 1.00 75.50 246 ILE A O 1
ATOM 2027 N N . SER A 1 247 ? 27.286 41.136 -62.009 1.00 71.12 247 SER A N 1
ATOM 2028 C CA . SER A 1 247 ? 28.404 42.016 -61.651 1.00 71.12 247 SER A CA 1
ATOM 2029 C C . SER A 1 247 ? 28.705 43.033 -62.757 1.00 71.12 247 SER A C 1
ATOM 2031 O O . SER A 1 247 ? 28.806 44.226 -62.472 1.00 71.12 247 SER A O 1
ATOM 2033 N N . ASP A 1 248 ? 28.787 42.590 -64.014 1.00 73.31 248 ASP A N 1
ATOM 2034 C CA . ASP A 1 248 ? 29.108 43.450 -65.161 1.00 73.31 248 ASP A CA 1
ATOM 2035 C C . ASP A 1 248 ? 27.984 44.471 -65.447 1.00 73.31 248 ASP A C 1
ATOM 2037 O O . ASP A 1 248 ? 28.258 45.631 -65.765 1.00 73.31 248 ASP A O 1
ATOM 2041 N N . GLN A 1 249 ? 26.710 44.099 -65.251 1.00 68.19 249 GLN A N 1
ATOM 2042 C CA . GLN A 1 249 ? 25.587 45.049 -65.314 1.00 68.19 249 GLN A CA 1
ATOM 2043 C C . GLN A 1 249 ? 25.627 46.101 -64.197 1.00 68.19 249 GLN A C 1
ATOM 2045 O O . GLN A 1 249 ? 25.275 47.256 -64.437 1.00 68.19 249 GLN A O 1
ATOM 2050 N N . LYS A 1 250 ? 26.048 45.734 -62.981 1.00 61.22 250 LYS A N 1
ATOM 2051 C CA . LYS A 1 250 ? 26.142 46.683 -61.859 1.00 61.22 250 LYS A CA 1
ATOM 2052 C C . LYS A 1 250 ? 27.338 47.630 -61.980 1.00 61.22 250 LYS A C 1
ATOM 2054 O O . LYS A 1 250 ? 27.196 48.798 -61.630 1.00 61.22 250 LYS A O 1
ATOM 2059 N N . LEU A 1 251 ? 28.459 47.175 -62.548 1.00 61.78 251 LEU A N 1
ATOM 2060 C CA . LEU A 1 251 ? 29.609 48.032 -62.872 1.00 61.78 251 LEU A CA 1
ATOM 2061 C C . LEU A 1 251 ? 29.264 49.102 -63.922 1.00 61.78 251 LEU A C 1
ATOM 2063 O O . LEU A 1 251 ? 29.692 50.245 -63.786 1.00 61.78 251 LEU A O 1
ATOM 2067 N N . ASN A 1 252 ? 28.431 48.770 -64.914 1.00 61.66 252 ASN A N 1
ATOM 2068 C CA . ASN A 1 252 ? 27.950 49.740 -65.907 1.00 61.66 252 ASN A CA 1
ATOM 2069 C C . ASN A 1 252 ? 26.910 50.738 -65.357 1.00 61.66 252 ASN A C 1
ATOM 2071 O O . ASN A 1 252 ? 26.716 51.792 -65.956 1.00 61.66 252 ASN A O 1
ATOM 2075 N N . ASN A 1 253 ? 26.271 50.443 -64.218 1.00 63.25 253 ASN A N 1
ATOM 2076 C CA . ASN A 1 253 ? 25.279 51.317 -63.577 1.00 63.25 253 ASN A CA 1
ATOM 2077 C C .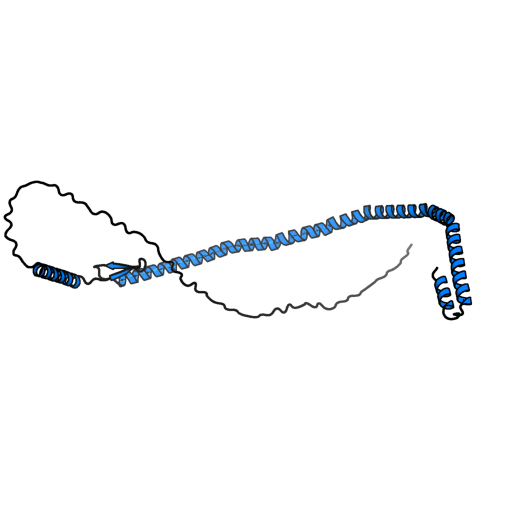 ASN A 1 253 ? 25.863 52.244 -62.488 1.00 63.25 253 ASN A C 1
ATOM 2079 O O . ASN A 1 253 ? 25.104 52.959 -61.839 1.00 63.25 253 ASN A O 1
ATOM 2083 N N . GLY A 1 254 ? 27.190 52.283 -62.309 1.00 57.47 254 GLY A N 1
ATOM 2084 C CA . GLY A 1 254 ? 27.864 53.353 -61.562 1.00 57.47 254 GLY A CA 1
ATOM 2085 C C . GLY A 1 254 ? 27.728 53.327 -60.034 1.00 57.47 254 GLY A C 1
ATOM 2086 O O . GLY A 1 254 ? 27.899 54.371 -59.414 1.00 57.47 254 GLY A O 1
ATOM 2087 N N . ASP A 1 255 ? 27.459 52.173 -59.418 1.00 57.03 255 ASP A N 1
ATOM 2088 C CA . ASP A 1 255 ? 27.401 52.034 -57.952 1.00 57.03 255 ASP A CA 1
ATOM 2089 C C . ASP A 1 255 ? 28.474 51.036 -57.469 1.00 57.03 255 ASP A C 1
ATOM 2091 O O . ASP A 1 255 ? 28.220 49.852 -57.232 1.00 57.03 255 ASP A O 1
ATOM 2095 N N . GLY A 1 256 ? 29.731 51.495 -57.491 1.00 56.72 256 GLY A N 1
ATOM 2096 C CA . GLY A 1 256 ? 30.924 50.640 -57.543 1.00 56.72 256 GLY A CA 1
ATOM 2097 C C . GLY A 1 256 ? 31.529 50.182 -56.214 1.00 56.72 256 GLY A C 1
ATOM 2098 O O . GLY A 1 256 ? 32.226 49.169 -56.205 1.00 56.72 256 GLY A O 1
ATOM 2099 N N . ASP A 1 257 ? 31.272 50.843 -55.083 1.00 55.34 257 ASP A N 1
ATOM 2100 C CA . ASP A 1 257 ? 32.238 50.727 -53.974 1.00 55.34 257 ASP A CA 1
ATOM 2101 C C . ASP A 1 257 ? 31.766 49.932 -52.749 1.00 55.34 257 ASP A C 1
ATOM 2103 O O . ASP A 1 257 ? 32.598 49.380 -52.027 1.00 55.34 257 ASP A O 1
ATOM 2107 N N . HIS A 1 258 ? 30.458 49.763 -52.519 1.00 54.88 258 HIS A N 1
ATOM 2108 C CA . HIS A 1 258 ? 30.002 49.134 -51.268 1.00 54.88 258 HIS A CA 1
ATOM 2109 C C . HIS A 1 258 ? 29.777 47.613 -51.332 1.00 54.88 258 HIS A C 1
ATOM 2111 O O . HIS A 1 258 ? 29.818 46.941 -50.299 1.00 54.88 258 HIS A O 1
ATOM 2117 N N . HIS A 1 259 ? 29.601 47.033 -52.524 1.00 53.50 259 HIS A N 1
ATOM 2118 C CA . HIS A 1 259 ? 29.199 45.625 -52.674 1.00 53.50 259 HIS A CA 1
ATOM 2119 C C . HIS A 1 259 ? 30.328 44.648 -53.029 1.00 53.50 259 HIS A C 1
ATOM 2121 O O . HIS A 1 259 ? 30.140 43.431 -52.933 1.00 53.50 259 HIS A O 1
ATOM 2127 N N . HIS A 1 260 ? 31.529 45.139 -53.344 1.00 53.75 260 HIS A N 1
ATOM 2128 C CA . HIS A 1 260 ? 32.678 44.277 -53.641 1.00 53.75 260 HIS A CA 1
ATOM 2129 C C . HIS A 1 260 ? 33.170 43.488 -52.400 1.00 53.75 260 HIS A C 1
ATOM 2131 O O . HIS A 1 260 ? 33.819 42.445 -52.540 1.00 53.75 260 HIS A O 1
ATOM 2137 N N . MET A 1 261 ? 32.831 43.931 -51.178 1.00 55.41 261 MET A N 1
ATOM 2138 C CA . MET A 1 261 ? 33.104 43.179 -49.940 1.00 55.41 261 MET A CA 1
ATOM 2139 C C . MET A 1 261 ? 32.113 42.033 -49.682 1.00 55.41 261 MET A C 1
ATOM 2141 O O . MET A 1 261 ? 32.517 40.990 -49.169 1.00 55.41 261 MET A O 1
ATOM 2145 N N . GLU A 1 262 ? 30.843 42.184 -50.059 1.00 55.06 262 GLU A N 1
ATOM 2146 C CA . GLU A 1 262 ? 29.800 41.168 -49.834 1.00 55.06 262 GLU A CA 1
ATOM 2147 C C . GLU A 1 262 ? 29.988 39.956 -50.762 1.00 55.06 262 GLU A C 1
ATOM 2149 O O . GLU A 1 262 ? 29.885 38.807 -50.328 1.00 55.06 262 GLU A O 1
ATOM 2154 N N . LEU A 1 263 ? 30.379 40.190 -52.021 1.00 54.25 263 LEU A N 1
ATOM 2155 C CA . LEU A 1 263 ? 30.603 39.108 -52.986 1.00 54.25 263 LEU A CA 1
ATOM 2156 C C . LEU A 1 263 ? 31.804 38.218 -52.611 1.00 54.25 263 LEU A C 1
ATOM 2158 O O . LEU A 1 263 ? 31.763 37.007 -52.829 1.00 54.25 263 LEU A O 1
ATOM 2162 N N . LYS A 1 264 ? 32.840 38.803 -51.985 1.00 54.56 264 LYS A N 1
ATOM 2163 C CA . LYS A 1 264 ? 33.994 38.062 -51.441 1.00 54.56 264 LYS A CA 1
ATOM 2164 C C . LYS A 1 264 ? 33.641 37.242 -50.198 1.00 54.56 264 LYS A C 1
ATOM 2166 O O . LYS A 1 264 ? 34.272 36.218 -49.963 1.00 54.56 264 LYS A O 1
ATOM 2171 N N . ARG A 1 265 ? 32.642 37.655 -49.406 1.00 54.78 265 ARG A N 1
ATOM 2172 C CA . ARG A 1 265 ? 32.160 36.856 -48.265 1.00 54.78 265 ARG A CA 1
ATOM 2173 C C . ARG A 1 265 ? 31.333 35.659 -48.722 1.00 54.78 265 ARG A C 1
ATOM 2175 O O . ARG A 1 265 ? 31.482 34.587 -48.152 1.00 54.78 265 ARG A O 1
ATOM 2182 N N . ALA A 1 266 ? 30.525 35.801 -49.771 1.00 52.34 266 ALA A N 1
ATOM 2183 C CA . ALA A 1 266 ? 29.692 34.705 -50.272 1.00 52.34 266 ALA A CA 1
ATOM 2184 C C . ALA A 1 266 ? 30.495 33.557 -50.918 1.00 52.34 266 ALA A C 1
ATOM 2186 O O . ALA A 1 266 ? 30.049 32.414 -50.895 1.00 52.34 266 ALA A O 1
ATOM 2187 N N . THR A 1 267 ? 31.686 33.833 -51.459 1.00 50.44 267 THR A N 1
ATOM 2188 C CA . THR A 1 267 ? 32.593 32.800 -51.999 1.00 50.44 267 THR A CA 1
ATOM 2189 C C . THR A 1 267 ? 33.392 32.060 -50.922 1.00 50.44 267 THR A C 1
ATOM 2191 O O . THR A 1 267 ? 33.981 31.031 -51.224 1.00 50.44 267 THR A O 1
ATOM 2194 N N . LEU A 1 268 ? 33.406 32.550 -49.676 1.00 48.78 268 LEU A N 1
ATOM 2195 C CA . LEU A 1 268 ? 34.204 31.996 -48.572 1.00 48.78 268 LEU A CA 1
ATOM 2196 C C . LEU A 1 268 ? 33.430 30.996 -47.687 1.00 48.78 268 LEU A C 1
ATOM 2198 O O . LEU A 1 268 ? 34.008 30.428 -46.768 1.00 48.78 268 LEU A O 1
ATOM 2202 N N . TYR A 1 269 ? 32.137 30.781 -47.958 1.00 44.53 269 TYR A N 1
ATOM 2203 C CA . TYR A 1 269 ? 31.261 29.847 -47.231 1.00 44.53 269 TYR A CA 1
ATOM 2204 C C . TYR A 1 269 ? 30.827 28.624 -48.070 1.00 44.53 269 TYR A C 1
ATOM 2206 O O . TYR A 1 269 ? 29.790 28.021 -47.789 1.00 44.53 269 TYR A O 1
ATOM 2214 N N . VAL A 1 270 ? 31.602 28.259 -49.097 1.00 42.34 270 VAL A N 1
ATOM 2215 C CA . VAL A 1 270 ? 31.490 26.991 -49.851 1.00 42.34 270 VAL A CA 1
ATOM 2216 C C . VAL A 1 270 ? 32.746 26.174 -49.597 1.00 42.34 270 VAL A C 1
ATOM 2218 O O . VAL A 1 270 ? 32.605 24.948 -49.404 1.00 42.34 270 VAL A O 1
#

pLDDT: mean 71.58, std 21.07, range [38.59, 98.19]